Protein AF-A0A3P7MCN0-F1 (afdb_monomer)

Solvent-accessible surface area (backbone atoms only — not comparable to full-atom values): 14106 Å² total; per-residue (Å²): 133,88,48,75,66,59,55,50,51,40,51,50,43,46,54,45,60,77,42,33,95,80,33,48,88,75,43,47,66,56,51,52,52,53,44,54,58,45,43,72,42,76,46,52,70,56,16,52,52,39,50,50,46,53,37,50,44,44,50,72,40,46,90,75,50,49,72,70,52,50,51,53,50,49,52,47,52,46,49,52,51,66,74,34,54,50,63,60,67,72,72,65,72,81,85,71,77,79,79,72,86,69,92,78,90,87,86,84,89,84,89,81,91,74,83,73,89,60,96,64,76,98,64,86,59,72,74,47,79,67,54,57,34,38,54,33,20,52,53,45,49,52,50,50,53,51,35,51,47,23,43,38,61,18,38,91,64,55,54,64,63,59,49,66,68,34,78,73,73,75,79,67,85,88,60,74,69,58,48,46,50,37,32,54,57,22,47,53,90,74,51,58,69,69,54,52,50,54,50,50,51,46,52,49,53,55,52,50,49,31,47,55,48,58,71,34,58,65,50,31,49,53,41,28,77,50,52,44,79,56,103,48,70,65,69,72,82,121

Organism: Cylicostephanus goldi (NCBI:txid71465)

Mean predicted aligned error: 11.4 Å

Radius of gyration: 23.41 Å; Cα contacts (8 Å, |Δi|>4): 217; chains: 1; bounding box: 58×36×78 Å

Sequence (238 aa):
MMTTCNHAMYAIVDVFTQFFPQLSELVLPSIYEQFAVCIQQKNEQLARSTVNCLETLILLNGERFTDDMWEKTVKLFRRLFAATLPKSLLTWEPDRPASGAVNDSNNEELDGKVPSIDGRPNGSIHPDAVFSEQIVFCVVQSELVDAVTSIVLGAKKSTDEIVLSIPAMKSEQPNGSDYNNTVSKGLFSTMDPILLLSLCDALGESQRLAKQFNDNNGQRTLLWKAGLRGSSKPNLIR

pLDDT: mean 77.37, std 19.45, range [32.91, 98.06]

Nearest PDB structures (foldseek):
  4cb9-assembly1_A  TM=1.959E-01  e=1.029E+00  Homo sapiens
  4wyv-assembly1_D  TM=1.981E-01  e=1.848E+00  Homo sapiens

Foldseek 3Di:
DQDPVLVVLLVVLVVCLVCVVPPVVPCLVVNLVVLLVQLLDLDLVSNLSSLLSLLLSCLSCVLVDDQVSLVVNLVSLLVSLVSLQLVCLLVDDQPDPPPPDDDDDDDDDDDDDDDDPDPQDPDQPPQDPSRSSNVSSLSSLVSSVLSVCQQQAAHPDQLCVSCVSHDPVVPDDDDPPVSRCSRHGHNNVSYDVVSVVSNVVSNVVSVVSLVSSQVCPVSQVNVVSNPPPPDDGDHSPD

Structure (mmCIF, N/CA/C/O backbone):
data_AF-A0A3P7MCN0-F1
#
_entry.id   AF-A0A3P7MCN0-F1
#
loop_
_atom_site.group_PDB
_atom_site.id
_atom_site.type_symbol
_atom_site.label_atom_id
_atom_site.label_alt_id
_atom_site.label_comp_id
_atom_site.label_asym_id
_atom_site.label_entity_id
_atom_site.label_seq_id
_atom_site.pdbx_PDB_ins_code
_atom_site.Cartn_x
_atom_site.Cartn_y
_atom_site.Cartn_z
_atom_site.occupancy
_atom_site.B_iso_or_equiv
_atom_site.auth_seq_id
_atom_site.auth_comp_id
_atom_site.auth_asym_id
_atom_site.auth_atom_id
_atom_site.pdbx_PDB_model_num
ATOM 1 N N . MET A 1 1 ? 11.427 20.763 0.379 1.00 36.59 1 MET A N 1
ATOM 2 C CA . MET A 1 1 ? 10.432 21.857 0.424 1.00 36.59 1 MET A CA 1
ATOM 3 C C . MET A 1 1 ? 9.064 21.215 0.595 1.00 36.59 1 MET A C 1
ATOM 5 O O . MET A 1 1 ? 8.730 20.350 -0.205 1.00 36.59 1 MET A O 1
ATOM 9 N N . MET A 1 2 ? 8.328 21.539 1.660 1.00 52.03 2 MET A N 1
ATOM 10 C CA . MET A 1 2 ? 6.963 21.034 1.851 1.00 52.03 2 MET A CA 1
ATOM 11 C C . MET A 1 2 ? 6.036 21.764 0.875 1.00 52.03 2 MET A C 1
ATOM 13 O O . MET A 1 2 ? 6.003 22.992 0.863 1.00 52.03 2 MET A O 1
ATOM 17 N N . THR A 1 3 ? 5.330 21.027 0.023 1.00 69.62 3 THR A N 1
ATOM 18 C CA . THR A 1 3 ? 4.391 21.605 -0.948 1.00 69.62 3 THR A CA 1
ATOM 19 C C . THR A 1 3 ? 3.039 21.876 -0.277 1.00 69.62 3 THR A C 1
ATOM 21 O O . THR A 1 3 ? 2.719 21.288 0.758 1.00 69.62 3 THR A O 1
ATOM 24 N N . THR A 1 4 ? 2.217 22.762 -0.848 1.00 75.75 4 THR A N 1
ATOM 25 C CA . THR A 1 4 ? 0.848 23.034 -0.359 1.00 75.75 4 THR A CA 1
ATOM 26 C C . THR A 1 4 ? 0.006 21.756 -0.280 1.00 75.75 4 THR A C 1
ATOM 28 O O . THR A 1 4 ? -0.766 21.580 0.656 1.00 75.75 4 THR A O 1
ATOM 31 N N . CYS A 1 5 ? 0.211 20.829 -1.223 1.00 76.12 5 CYS A N 1
ATOM 32 C CA . CYS A 1 5 ? -0.452 19.526 -1.239 1.00 76.12 5 CYS A CA 1
ATOM 33 C C . CYS A 1 5 ? -0.068 18.676 -0.019 1.00 76.12 5 CYS A C 1
ATOM 35 O O . CYS A 1 5 ? -0.955 18.168 0.657 1.00 76.12 5 CYS A O 1
ATOM 37 N N . ASN A 1 6 ? 1.222 18.600 0.329 1.00 75.31 6 ASN A N 1
ATOM 38 C CA . ASN A 1 6 ? 1.662 17.836 1.498 1.00 75.31 6 ASN A CA 1
ATOM 39 C C . ASN A 1 6 ? 1.021 18.358 2.793 1.00 75.31 6 ASN A C 1
ATOM 41 O O . ASN A 1 6 ? 0.535 17.561 3.585 1.00 75.31 6 ASN A O 1
ATOM 45 N N . HIS A 1 7 ? 0.957 19.678 2.993 1.00 80.75 7 HIS A N 1
ATOM 46 C CA . HIS A 1 7 ? 0.299 20.253 4.175 1.00 80.75 7 HIS A CA 1
ATOM 47 C C . HIS A 1 7 ? -1.200 19.939 4.227 1.00 80.75 7 HIS A C 1
ATOM 49 O O . HIS A 1 7 ? -1.714 19.601 5.289 1.00 80.75 7 HIS A O 1
ATOM 55 N N . ALA A 1 8 ? -1.893 20.023 3.087 1.00 84.00 8 ALA A N 1
ATOM 56 C CA . ALA A 1 8 ? -3.317 19.709 3.015 1.00 84.00 8 ALA A CA 1
ATOM 57 C C . ALA A 1 8 ? -3.601 18.240 3.371 1.00 84.00 8 ALA A C 1
ATOM 59 O O . ALA A 1 8 ? -4.582 17.961 4.049 1.00 84.00 8 ALA A O 1
ATOM 60 N N . MET A 1 9 ? -2.730 17.313 2.963 1.00 85.38 9 MET A N 1
ATOM 61 C CA . MET A 1 9 ? -2.894 15.882 3.243 1.00 85.38 9 MET A CA 1
ATOM 62 C C . MET A 1 9 ? -2.790 15.578 4.737 1.00 85.38 9 MET A C 1
ATOM 64 O O . MET A 1 9 ? -3.676 14.918 5.271 1.00 85.38 9 MET A O 1
ATOM 68 N N . TYR A 1 10 ? -1.781 16.116 5.430 1.00 85.19 10 TYR A N 1
ATOM 69 C CA . TYR A 1 10 ? -1.690 15.970 6.888 1.00 85.19 10 TYR A CA 1
ATOM 70 C C . TYR A 1 10 ? -2.878 16.630 7.596 1.00 85.19 10 TYR A C 1
ATOM 72 O O . TYR A 1 10 ? -3.483 16.007 8.454 1.00 85.19 10 TYR A O 1
ATOM 80 N N . ALA A 1 11 ? -3.309 17.822 7.169 1.00 87.38 11 ALA A N 1
ATOM 81 C CA . ALA A 1 11 ? -4.495 18.464 7.743 1.00 87.38 11 ALA A CA 1
ATOM 82 C C . ALA A 1 11 ? -5.784 17.633 7.560 1.00 87.38 11 ALA A C 1
ATOM 84 O O . ALA A 1 11 ? -6.643 17.625 8.438 1.00 87.38 11 ALA A O 1
ATOM 85 N N . ILE A 1 12 ? -5.925 16.910 6.442 1.00 89.31 12 ILE A N 1
ATOM 86 C CA . ILE A 1 12 ? -7.037 15.969 6.235 1.00 89.31 12 ILE A CA 1
ATOM 87 C C . ILE A 1 12 ? -6.955 14.808 7.231 1.00 89.31 12 ILE A C 1
ATOM 89 O O . ILE A 1 12 ? -7.980 14.442 7.807 1.00 89.31 12 ILE A O 1
ATOM 93 N N . VAL A 1 13 ? -5.761 14.248 7.460 1.00 90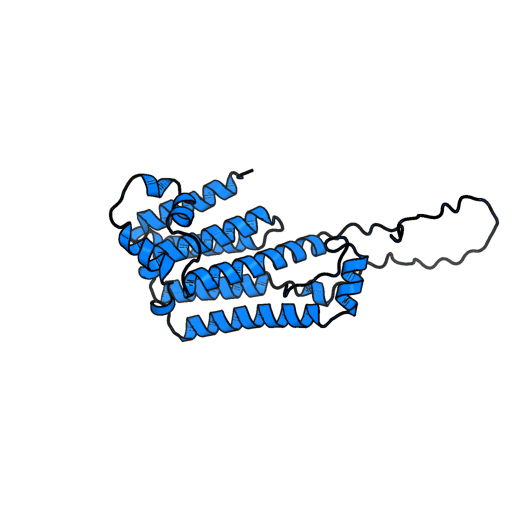.50 13 VAL A N 1
ATOM 94 C CA . VAL A 1 13 ? -5.554 13.199 8.475 1.00 90.50 13 VAL A CA 1
ATOM 95 C C . VAL A 1 13 ? -5.914 13.719 9.869 1.00 90.50 13 VAL A C 1
ATOM 97 O O . VAL A 1 13 ? -6.600 13.014 10.609 1.00 90.50 13 VAL A O 1
ATOM 100 N N . ASP A 1 14 ? -5.536 14.953 10.203 1.00 87.38 14 ASP A N 1
ATOM 101 C CA . ASP A 1 14 ? -5.839 15.593 11.490 1.00 87.38 14 ASP A CA 1
ATOM 102 C C . ASP A 1 14 ? -7.349 15.701 11.717 1.00 87.38 14 ASP A C 1
ATOM 104 O O . ASP A 1 14 ? -7.871 15.204 12.716 1.00 87.38 14 ASP A O 1
ATOM 108 N N . VAL A 1 15 ? -8.067 16.300 10.761 1.00 90.00 15 VAL A N 1
ATOM 109 C CA . VAL A 1 15 ? -9.524 16.487 10.838 1.00 90.00 15 VAL A CA 1
ATOM 110 C C . VAL A 1 15 ? -10.241 15.139 10.894 1.00 90.00 15 VAL A C 1
ATOM 112 O O . VAL A 1 15 ? -11.144 14.955 11.711 1.00 90.00 15 VAL A O 1
ATOM 115 N N . PHE A 1 16 ? -9.822 14.178 10.065 1.00 91.50 16 PHE A N 1
ATOM 116 C CA . PHE A 1 16 ? -10.378 12.826 10.081 1.00 91.50 16 PHE A CA 1
ATOM 117 C C . PHE A 1 16 ? -10.187 12.151 11.442 1.00 91.50 16 PHE A C 1
ATOM 119 O O . PHE A 1 16 ? -11.116 11.531 11.956 1.00 91.50 16 PHE A O 1
ATOM 126 N N . THR A 1 17 ? -9.003 12.298 12.037 1.00 90.19 17 THR A N 1
ATOM 127 C CA . THR A 1 17 ? -8.665 11.672 13.319 1.00 90.19 17 THR A CA 1
ATOM 128 C C . THR A 1 17 ? -9.437 12.303 14.473 1.00 90.19 17 THR A C 1
ATOM 130 O O . THR A 1 17 ? -9.992 11.584 15.304 1.00 90.19 17 THR A O 1
ATOM 133 N N . GLN A 1 18 ? -9.531 13.635 14.508 1.00 88.88 18 GLN A N 1
ATOM 134 C CA . GLN A 1 18 ? -10.227 14.363 15.572 1.00 88.88 18 GLN A CA 1
ATOM 135 C C . GLN A 1 18 ? -11.746 14.133 15.548 1.00 88.88 18 GLN A C 1
ATOM 137 O O . GLN A 1 18 ? -12.361 13.975 16.600 1.00 88.88 18 GLN A O 1
ATOM 142 N N . PHE A 1 19 ? -12.351 14.070 14.359 1.00 89.88 19 PHE A N 1
ATOM 143 C CA . PHE A 1 19 ? -13.799 13.908 14.177 1.00 89.88 19 PHE A CA 1
ATOM 144 C C . PHE A 1 19 ? -14.170 12.525 13.627 1.00 89.88 19 PHE A C 1
ATOM 146 O O . PHE A 1 19 ? -15.137 12.372 12.876 1.00 89.88 19 PHE A O 1
ATOM 153 N N . PHE A 1 20 ? -13.398 11.500 13.996 1.00 91.44 20 PHE A N 1
ATOM 154 C CA . PHE A 1 20 ? -13.566 10.140 13.485 1.00 91.44 20 PHE A CA 1
ATOM 155 C C . PHE A 1 20 ? -15.006 9.599 13.601 1.00 91.44 20 PHE A C 1
ATOM 157 O O . PHE A 1 20 ? -15.514 9.092 12.596 1.00 91.44 20 PHE A O 1
ATOM 164 N N . PRO A 1 21 ? -15.716 9.724 14.746 1.00 89.62 21 PRO A N 1
ATOM 165 C CA . PRO A 1 21 ? -17.083 9.208 14.865 1.00 89.62 21 PRO A CA 1
ATOM 166 C C . PRO A 1 21 ? -18.068 9.819 13.859 1.00 89.62 21 PRO A C 1
ATOM 168 O O . PRO A 1 21 ? -19.032 9.168 13.477 1.00 89.62 21 PRO A O 1
ATOM 171 N N . GLN A 1 22 ? -17.838 11.061 13.430 1.00 90.00 22 GLN A N 1
ATOM 172 C CA . GLN A 1 22 ? -18.714 11.784 12.509 1.00 90.00 22 GLN A CA 1
ATOM 173 C C . GLN A 1 22 ? -18.291 11.632 11.042 1.00 90.00 22 GLN A C 1
ATOM 175 O O . GLN A 1 22 ? -19.135 11.721 10.152 1.00 90.00 22 GLN A O 1
ATOM 180 N N . LEU A 1 23 ? -16.993 11.444 10.775 1.00 90.44 23 LEU A N 1
ATOM 181 C CA . LEU A 1 23 ? -16.433 11.494 9.419 1.00 90.44 23 LEU A CA 1
ATOM 182 C C . LEU A 1 23 ? -16.075 10.127 8.831 1.00 90.44 23 LEU A C 1
ATOM 184 O O . LEU A 1 23 ? -15.963 10.017 7.609 1.00 90.44 23 LEU A O 1
ATOM 188 N N . SER A 1 24 ? -15.879 9.101 9.662 1.00 90.56 24 SER A N 1
ATOM 189 C CA . SER A 1 24 ? -15.297 7.818 9.247 1.00 90.56 24 SER A CA 1
ATOM 190 C C . SER A 1 24 ? -16.040 7.143 8.089 1.00 90.56 24 SER A C 1
ATOM 192 O O . SER A 1 24 ? -15.416 6.815 7.085 1.00 90.56 24 SER A O 1
ATOM 194 N N . GLU A 1 25 ? -17.364 7.007 8.156 1.00 89.88 25 GLU A N 1
ATOM 195 C CA . GLU A 1 25 ? -18.140 6.338 7.098 1.00 89.88 25 GLU A CA 1
ATOM 196 C C . GLU A 1 25 ? -18.258 7.160 5.804 1.00 89.88 25 GLU A C 1
ATOM 198 O O . GLU A 1 25 ? -18.325 6.604 4.708 1.00 89.88 25 GLU A O 1
ATOM 203 N N . LEU A 1 26 ? -18.261 8.490 5.915 1.00 89.62 26 LEU A N 1
ATOM 204 C CA . LEU A 1 26 ? -18.523 9.394 4.790 1.00 89.62 26 LEU A CA 1
ATOM 205 C C . LEU A 1 26 ? -17.250 9.750 4.018 1.00 89.62 26 LEU A C 1
ATOM 207 O O . LEU A 1 26 ? -17.246 9.831 2.789 1.00 89.62 26 LEU A O 1
ATOM 211 N N . VAL A 1 27 ? -16.164 10.004 4.746 1.00 92.94 27 VAL A N 1
ATOM 212 C CA . VAL A 1 27 ? -14.974 10.665 4.202 1.00 92.94 27 VAL A CA 1
ATOM 213 C C . VAL A 1 27 ? -13.848 9.671 3.928 1.00 92.94 27 VAL A C 1
ATOM 215 O O . VAL A 1 27 ? -13.076 9.893 2.995 1.00 92.94 27 VAL A O 1
ATOM 218 N N . LEU A 1 28 ? -13.781 8.545 4.652 1.00 94.38 28 LEU A N 1
ATOM 219 C CA . LEU A 1 28 ? -12.715 7.549 4.478 1.00 94.38 28 LEU A CA 1
ATOM 220 C C . LEU A 1 28 ? -12.577 7.054 3.025 1.00 94.38 28 LEU A C 1
ATOM 222 O O . LEU A 1 28 ? -11.453 7.066 2.518 1.00 94.38 28 LEU A O 1
ATOM 226 N N . PRO A 1 29 ? -13.662 6.705 2.296 1.00 94.62 29 PRO A N 1
ATOM 227 C CA . PRO A 1 29 ? -13.537 6.294 0.896 1.00 94.62 29 PRO A CA 1
ATOM 228 C C . PRO A 1 29 ? -12.964 7.400 -0.001 1.00 94.62 29 PRO A C 1
ATOM 230 O O . PRO A 1 29 ? -12.168 7.122 -0.898 1.00 94.62 29 PRO A O 1
ATOM 233 N N . SER A 1 30 ? -13.330 8.657 0.263 1.00 94.62 30 SER A N 1
ATOM 234 C CA . SER A 1 30 ? -12.856 9.816 -0.502 1.00 94.62 30 SER A CA 1
ATOM 235 C C . SER A 1 30 ? -11.370 10.085 -0.253 1.00 94.62 30 SER A C 1
ATOM 237 O O . SER A 1 30 ? -10.621 10.324 -1.200 1.00 94.62 30 SER A O 1
ATOM 239 N N . ILE A 1 31 ? -10.923 9.969 1.004 1.00 94.94 31 ILE A N 1
ATOM 240 C CA . ILE A 1 31 ? -9.501 10.057 1.372 1.00 94.94 31 ILE A CA 1
ATOM 241 C C . ILE A 1 31 ? -8.709 8.951 0.673 1.00 94.94 31 ILE A C 1
ATOM 243 O O . ILE A 1 31 ? -7.667 9.218 0.079 1.00 94.94 31 ILE A O 1
ATOM 247 N N . TYR A 1 32 ? -9.213 7.716 0.695 1.00 96.88 32 TYR A N 1
ATOM 248 C CA . TYR A 1 32 ? -8.562 6.572 0.055 1.00 96.88 32 TYR A CA 1
ATOM 249 C C . TYR A 1 32 ? -8.410 6.740 -1.454 1.00 96.88 32 TYR A C 1
ATOM 251 O O . TYR A 1 32 ? -7.363 6.389 -2.003 1.00 96.88 32 TYR A O 1
ATOM 259 N N . GLU A 1 33 ? -9.412 7.303 -2.129 1.00 95.31 33 GLU A N 1
ATOM 260 C CA . GLU A 1 33 ? -9.295 7.578 -3.559 1.00 95.31 33 GLU A CA 1
ATOM 261 C C . GLU A 1 33 ? -8.269 8.676 -3.842 1.00 95.31 33 GLU A C 1
ATOM 263 O O . GLU A 1 33 ? -7.396 8.499 -4.694 1.00 95.31 33 GLU A O 1
ATOM 268 N N . GLN A 1 34 ? -8.297 9.768 -3.075 1.00 93.56 34 GLN A N 1
ATOM 269 C CA . GLN A 1 34 ? -7.315 10.842 -3.205 1.00 93.56 34 GLN A CA 1
ATOM 270 C C . GLN A 1 34 ? -5.886 10.334 -2.971 1.00 93.56 34 GLN A C 1
ATOM 272 O O . GLN A 1 34 ? -4.981 10.633 -3.752 1.00 93.56 34 GLN A O 1
ATOM 277 N N . PHE A 1 35 ? -5.681 9.521 -1.933 1.00 94.94 35 PHE A N 1
ATOM 278 C CA . PHE A 1 35 ? -4.374 8.960 -1.607 1.00 94.94 35 PHE A CA 1
ATOM 279 C C . PHE A 1 35 ? -3.889 8.043 -2.729 1.00 94.94 35 PHE A C 1
ATOM 281 O O . PHE A 1 35 ? -2.731 8.130 -3.132 1.00 94.94 35 PHE A O 1
ATOM 288 N N . ALA A 1 36 ? -4.772 7.229 -3.308 1.00 95.69 36 ALA A N 1
ATOM 289 C CA . ALA A 1 36 ? -4.397 6.376 -4.425 1.00 95.69 36 ALA A CA 1
ATOM 290 C C . ALA A 1 36 ? -3.981 7.149 -5.671 1.00 95.69 36 ALA A C 1
ATOM 292 O O . ALA A 1 36 ? -3.008 6.761 -6.320 1.00 95.69 36 ALA A O 1
ATOM 293 N N . VAL A 1 37 ? -4.678 8.239 -5.996 1.00 93.38 37 VAL A N 1
ATOM 294 C CA . VAL A 1 37 ? -4.294 9.110 -7.111 1.00 93.38 37 VAL A CA 1
ATOM 295 C C . VAL A 1 37 ? -2.930 9.746 -6.849 1.00 93.38 37 VAL A C 1
ATOM 297 O O . VAL A 1 37 ? -2.087 9.755 -7.746 1.00 93.38 37 VAL A O 1
ATOM 300 N N . CYS A 1 38 ? -2.685 10.241 -5.633 1.00 92.31 38 CYS A N 1
ATOM 301 C CA . CYS A 1 38 ? -1.430 10.894 -5.252 1.00 92.31 38 CYS A CA 1
ATOM 302 C C . CYS A 1 38 ? -0.228 9.932 -5.212 1.00 92.31 38 CYS A C 1
ATOM 304 O O . CYS A 1 38 ? 0.860 10.307 -5.648 1.00 92.31 38 CYS A O 1
ATOM 306 N N . ILE A 1 39 ? -0.412 8.693 -4.743 1.00 93.25 39 ILE A N 1
ATOM 307 C CA . ILE A 1 39 ? 0.648 7.669 -4.677 1.00 93.25 39 ILE A CA 1
ATOM 308 C C . ILE A 1 39 ? 1.103 7.229 -6.075 1.00 93.25 39 ILE A C 1
ATOM 310 O O . ILE A 1 39 ? 2.275 6.927 -6.277 1.00 93.25 39 ILE A O 1
ATOM 314 N N . GLN A 1 40 ? 0.197 7.224 -7.054 1.00 89.31 40 GLN A N 1
ATOM 315 C CA . GLN A 1 40 ? 0.497 6.825 -8.434 1.00 89.31 40 GLN A CA 1
ATOM 316 C C . GLN A 1 40 ? 1.149 7.939 -9.273 1.00 89.31 40 GLN A C 1
ATOM 318 O O . GLN A 1 40 ? 1.432 7.736 -10.451 1.00 89.31 40 GLN A O 1
ATOM 323 N N . GLN A 1 41 ? 1.389 9.127 -8.709 1.00 85.81 41 GLN A N 1
ATOM 324 C CA . GLN A 1 41 ? 2.010 10.229 -9.444 1.00 85.81 41 GLN A CA 1
ATOM 325 C C . GLN A 1 41 ? 3.507 9.990 -9.690 1.00 85.81 41 GLN A C 1
ATOM 327 O O . GLN A 1 41 ? 4.207 9.382 -8.885 1.00 85.81 41 GLN A O 1
ATOM 332 N N . LYS A 1 42 ? 4.045 10.610 -10.747 1.00 81.12 42 LYS A N 1
ATOM 333 C CA . LYS A 1 42 ? 5.486 10.583 -11.081 1.00 81.12 42 LYS A CA 1
ATOM 334 C C . LYS A 1 42 ? 6.373 11.382 -10.115 1.00 81.12 42 LYS A C 1
ATOM 336 O O . LYS A 1 42 ? 7.583 11.456 -10.304 1.00 81.12 42 LYS A O 1
ATOM 341 N N . ASN A 1 43 ? 5.788 12.038 -9.116 1.00 86.94 43 ASN A N 1
ATOM 342 C CA . ASN A 1 43 ? 6.524 12.824 -8.136 1.00 86.94 43 ASN A CA 1
ATOM 343 C C . ASN A 1 43 ? 6.850 11.953 -6.918 1.00 86.94 43 ASN A C 1
ATOM 345 O O . ASN A 1 43 ? 5.991 11.735 -6.066 1.00 86.94 43 ASN A O 1
ATOM 349 N N . GLU A 1 44 ? 8.106 11.504 -6.831 1.00 89.12 44 GLU A N 1
ATOM 350 C CA . GLU A 1 44 ? 8.598 10.649 -5.743 1.00 89.12 44 GLU A CA 1
ATOM 351 C C . GLU A 1 44 ? 8.268 11.219 -4.358 1.00 89.12 44 GLU A C 1
ATOM 353 O O . GLU A 1 44 ? 7.710 10.522 -3.515 1.00 89.12 44 GLU A O 1
ATOM 358 N N . GLN A 1 45 ? 8.548 12.504 -4.125 1.00 88.56 45 GLN A N 1
ATOM 359 C CA . GLN A 1 45 ? 8.340 13.116 -2.815 1.00 88.56 45 GLN A CA 1
ATOM 360 C C . GLN A 1 45 ? 6.859 13.143 -2.424 1.00 88.56 45 GLN A C 1
ATOM 362 O O . GLN A 1 45 ? 6.532 12.910 -1.259 1.00 88.56 45 GLN A O 1
ATOM 367 N N . LEU A 1 46 ? 5.970 13.433 -3.378 1.00 90.31 46 LEU A N 1
ATOM 368 C CA . LEU A 1 46 ? 4.525 13.420 -3.147 1.00 90.31 46 LEU A CA 1
ATOM 369 C C . LEU A 1 46 ? 4.039 12.005 -2.821 1.00 90.31 46 LEU A C 1
ATOM 371 O O . LEU A 1 46 ? 3.312 11.825 -1.844 1.00 90.31 46 LEU A O 1
ATOM 375 N N . ALA A 1 47 ? 4.465 11.012 -3.602 1.00 91.75 47 ALA A N 1
ATOM 376 C CA . ALA A 1 47 ? 4.052 9.630 -3.410 1.00 91.75 47 ALA A CA 1
ATOM 377 C C . ALA A 1 47 ? 4.498 9.100 -2.038 1.00 91.75 47 ALA A C 1
ATOM 379 O O . ALA A 1 47 ? 3.665 8.622 -1.271 1.00 91.75 47 ALA A O 1
ATOM 380 N N . ARG A 1 48 ? 5.771 9.306 -1.667 1.00 91.44 48 ARG A N 1
ATOM 381 C CA . ARG A 1 48 ? 6.313 8.945 -0.342 1.00 91.44 48 ARG A CA 1
ATOM 382 C C . ARG A 1 48 ? 5.569 9.637 0.798 1.00 91.44 48 ARG A C 1
ATOM 384 O O . ARG A 1 48 ? 5.151 8.992 1.753 1.00 91.44 48 ARG A O 1
ATOM 391 N N . SER A 1 49 ? 5.352 10.950 0.675 1.00 91.31 49 SER A N 1
ATOM 392 C CA . SER A 1 49 ? 4.631 11.719 1.701 1.00 91.31 49 SER A CA 1
ATOM 393 C C . SER A 1 49 ? 3.192 11.223 1.862 1.00 91.31 49 SER A C 1
ATOM 395 O O . SER A 1 49 ? 2.685 11.181 2.978 1.00 91.31 49 SER A O 1
ATOM 397 N N . THR A 1 50 ? 2.547 10.813 0.766 1.00 93.62 50 THR A N 1
ATOM 398 C CA . THR A 1 50 ? 1.179 10.283 0.790 1.00 93.62 50 THR A CA 1
ATOM 399 C C . THR A 1 50 ? 1.111 8.894 1.418 1.00 93.62 50 THR A C 1
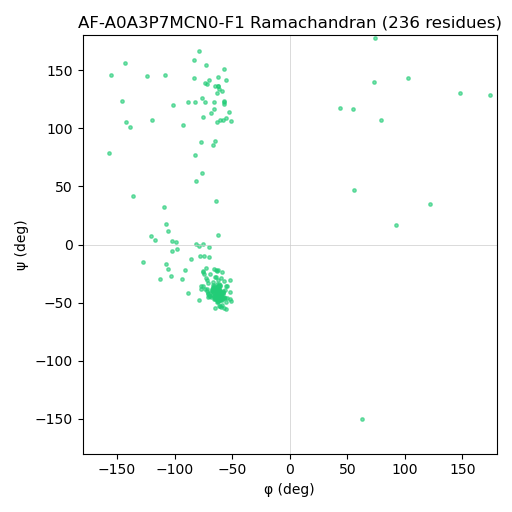ATOM 401 O O . THR A 1 50 ? 0.199 8.642 2.200 1.00 93.62 50 THR A O 1
ATOM 404 N N . VAL A 1 51 ? 2.078 8.009 1.138 1.00 94.75 51 VAL A N 1
ATOM 405 C CA . VAL A 1 51 ? 2.173 6.708 1.826 1.00 94.75 51 VAL A CA 1
ATOM 406 C C . VAL A 1 51 ? 2.345 6.914 3.333 1.00 94.75 51 VAL A C 1
ATOM 408 O O . VAL A 1 51 ? 1.624 6.291 4.104 1.00 94.75 51 VAL A O 1
ATOM 411 N N . ASN A 1 52 ? 3.200 7.852 3.759 1.00 92.38 52 ASN A N 1
ATOM 412 C CA . ASN A 1 52 ? 3.351 8.179 5.181 1.00 92.38 52 ASN A CA 1
ATOM 413 C C . ASN A 1 52 ? 2.052 8.751 5.787 1.00 92.38 52 ASN A C 1
ATOM 415 O O . ASN A 1 52 ? 1.688 8.391 6.898 1.00 92.38 52 ASN A O 1
ATOM 419 N N . CYS A 1 53 ? 1.301 9.587 5.058 1.00 93.00 53 CYS A N 1
ATOM 420 C CA . CYS A 1 53 ? -0.016 10.053 5.521 1.00 93.00 53 CYS A CA 1
ATOM 421 C C . CYS A 1 53 ? -1.018 8.897 5.675 1.00 93.00 53 CYS A C 1
ATOM 423 O O . CYS A 1 53 ? -1.789 8.882 6.632 1.00 93.00 53 CYS A O 1
ATOM 425 N N . LEU A 1 54 ? -1.016 7.935 4.743 1.00 95.94 54 LEU A N 1
ATOM 426 C CA . LEU A 1 54 ? -1.853 6.734 4.817 1.00 95.94 54 LEU A CA 1
ATOM 427 C C . LEU A 1 54 ? -1.492 5.880 6.033 1.00 95.94 54 LEU A C 1
ATOM 429 O O . LEU A 1 54 ? -2.386 5.471 6.770 1.00 95.94 54 LEU A O 1
ATOM 433 N N . GLU A 1 55 ? -0.195 5.651 6.248 1.00 94.69 55 GLU A N 1
ATOM 434 C CA . GLU A 1 55 ? 0.344 4.947 7.412 1.00 94.69 55 GLU A CA 1
ATOM 435 C C . GLU A 1 55 ? -0.128 5.606 8.711 1.00 94.69 55 GLU A C 1
ATOM 437 O O . GLU A 1 55 ? -0.781 4.958 9.529 1.00 94.69 55 GLU A O 1
ATOM 442 N N . THR A 1 56 ? 0.118 6.910 8.864 1.00 91.94 56 THR A N 1
ATOM 443 C CA . THR A 1 56 ? -0.266 7.670 10.057 1.00 91.94 56 THR A CA 1
ATOM 444 C C . THR A 1 56 ? -1.777 7.651 10.289 1.00 91.94 56 THR A C 1
ATOM 446 O O . THR A 1 56 ? -2.216 7.413 11.413 1.00 91.94 56 THR A O 1
ATOM 449 N N . LEU A 1 57 ? -2.591 7.852 9.245 1.00 93.88 57 LEU A N 1
ATOM 450 C CA . LEU A 1 57 ? -4.049 7.804 9.368 1.00 93.88 57 LEU A CA 1
ATOM 451 C C . LEU A 1 57 ? -4.508 6.458 9.924 1.00 93.88 57 LEU A C 1
ATOM 453 O O . LEU A 1 57 ? -5.340 6.421 10.825 1.00 93.88 57 LEU A O 1
ATOM 457 N N . ILE A 1 58 ? -3.975 5.352 9.409 1.00 94.75 58 ILE A N 1
ATOM 458 C CA . ILE A 1 58 ? -4.393 4.020 9.850 1.00 94.75 58 ILE A CA 1
ATOM 459 C C . ILE A 1 58 ? -3.882 3.739 11.265 1.00 94.75 58 ILE A C 1
ATOM 461 O O . ILE A 1 58 ? -4.657 3.273 12.093 1.00 94.75 58 ILE A O 1
ATOM 465 N N . LEU A 1 59 ? -2.634 4.083 11.588 1.00 91.44 59 LEU A N 1
ATOM 466 C CA . LEU A 1 59 ? -2.080 3.884 12.931 1.00 91.44 59 LEU A CA 1
ATOM 467 C C . LEU A 1 59 ? -2.851 4.646 14.021 1.00 91.44 59 LEU A C 1
ATOM 469 O O . LEU A 1 59 ? -3.024 4.128 15.120 1.00 91.44 59 LEU A O 1
ATOM 473 N N . LEU A 1 60 ? -3.349 5.849 13.723 1.00 90.06 60 LEU A N 1
ATOM 474 C CA . LEU A 1 60 ? -4.093 6.672 14.687 1.00 90.06 60 LEU A CA 1
ATOM 475 C C . LEU A 1 60 ? -5.592 6.352 14.769 1.00 90.06 60 LEU A C 1
ATOM 477 O O . LEU A 1 60 ? -6.285 6.837 15.662 1.00 90.06 60 LEU A O 1
ATOM 481 N N . ASN A 1 61 ? -6.141 5.581 13.834 1.00 91.75 61 ASN A N 1
ATOM 482 C CA . ASN A 1 61 ? -7.589 5.361 13.766 1.00 91.75 61 ASN A CA 1
ATOM 483 C C . ASN A 1 61 ? -7.985 3.881 13.721 1.00 91.75 61 ASN A C 1
ATOM 485 O O . ASN A 1 61 ? -9.144 3.566 13.977 1.00 91.75 61 ASN A O 1
ATOM 489 N N . GLY A 1 62 ? -7.045 2.980 13.438 1.00 92.44 62 GLY A N 1
ATOM 490 C CA . GLY A 1 62 ? -7.313 1.580 13.122 1.00 92.44 62 GLY A CA 1
ATOM 491 C C . GLY A 1 62 ? -7.924 0.767 14.259 1.00 92.44 62 GLY A C 1
ATOM 492 O O . GLY A 1 62 ? -8.711 -0.133 13.986 1.00 92.44 62 GLY A O 1
ATOM 493 N N . GLU A 1 63 ? -7.671 1.111 15.527 1.00 91.69 63 GLU A N 1
ATOM 494 C CA . GLU A 1 63 ? -8.365 0.459 16.655 1.00 91.69 63 GLU A CA 1
ATOM 495 C C . GLU A 1 63 ? -9.880 0.702 16.640 1.00 91.69 63 GLU A C 1
ATOM 497 O O . GLU A 1 63 ? -10.641 -0.069 17.217 1.00 91.69 63 GLU A O 1
ATOM 502 N N . ARG A 1 64 ? -10.325 1.774 15.974 1.00 92.88 64 ARG A N 1
ATOM 503 C CA . ARG A 1 64 ? -11.736 2.157 15.857 1.00 92.88 64 ARG A CA 1
ATOM 504 C C . ARG A 1 64 ? -12.342 1.788 14.503 1.00 92.88 64 ARG A C 1
ATOM 506 O O . ARG A 1 64 ? -13.488 2.147 14.244 1.00 92.88 64 ARG A O 1
ATOM 513 N N . PHE A 1 65 ? -11.586 1.132 13.623 1.00 95.25 65 PHE A N 1
ATOM 514 C CA . PHE A 1 65 ? -12.100 0.691 12.331 1.00 95.25 65 PHE A CA 1
ATOM 515 C C . PHE A 1 65 ? -13.067 -0.476 12.517 1.00 95.25 65 PHE A C 1
ATOM 517 O O . PHE A 1 65 ? -12.817 -1.396 13.293 1.00 95.25 65 PHE A O 1
ATOM 524 N N . THR A 1 66 ? -14.164 -0.441 11.767 1.00 95.44 66 THR A N 1
ATOM 525 C CA . THR A 1 66 ? -15.057 -1.590 11.612 1.00 95.44 66 THR A CA 1
ATOM 526 C C . THR A 1 66 ? -14.465 -2.592 10.618 1.00 95.44 66 THR A C 1
ATOM 528 O O . THR A 1 66 ? -13.564 -2.253 9.845 1.00 95.44 66 THR A O 1
ATOM 531 N N . ASP A 1 67 ? -15.009 -3.809 10.575 1.00 95.12 67 ASP A N 1
ATOM 532 C CA . ASP A 1 67 ? -14.587 -4.834 9.608 1.00 95.12 67 ASP A CA 1
ATOM 533 C C . ASP A 1 67 ? -14.699 -4.342 8.153 1.00 95.12 67 ASP A C 1
ATOM 535 O O . ASP A 1 67 ? -13.804 -4.569 7.342 1.00 95.12 67 ASP A O 1
ATOM 539 N N . ASP A 1 68 ? -15.755 -3.586 7.836 1.00 95.88 68 ASP A N 1
ATOM 540 C CA . ASP A 1 68 ? -15.965 -2.978 6.517 1.00 95.88 68 ASP A CA 1
ATOM 541 C C . ASP A 1 68 ? -14.912 -1.898 6.188 1.00 95.88 68 ASP A C 1
ATOM 543 O O . ASP A 1 68 ? -14.445 -1.795 5.048 1.00 95.88 68 ASP A O 1
ATOM 547 N N . MET A 1 69 ? -14.485 -1.109 7.181 1.00 96.69 69 MET A N 1
ATOM 548 C CA . MET A 1 69 ? -13.382 -0.161 7.000 1.00 96.69 69 MET A CA 1
ATOM 549 C C . MET A 1 69 ? -12.074 -0.906 6.736 1.00 96.69 69 MET A C 1
ATOM 551 O O . MET A 1 69 ? -11.373 -0.556 5.787 1.00 96.69 69 MET A O 1
ATOM 555 N N . TRP A 1 70 ? -11.786 -1.968 7.495 1.00 97.44 70 TRP A N 1
ATOM 556 C CA . TRP A 1 70 ? -10.607 -2.806 7.277 1.00 97.44 70 TRP A CA 1
ATOM 557 C C . TRP A 1 70 ? -10.606 -3.490 5.910 1.00 97.44 70 TRP A C 1
ATOM 559 O O . TRP A 1 70 ? -9.571 -3.509 5.236 1.00 97.44 70 TRP A O 1
ATOM 569 N N . GLU A 1 71 ? -11.754 -3.984 5.445 1.00 97.38 71 GLU A N 1
ATOM 570 C CA . GLU A 1 71 ? -11.890 -4.545 4.101 1.00 97.38 71 GLU A CA 1
ATOM 571 C C . GLU A 1 71 ? -11.540 -3.496 3.033 1.00 97.38 71 GLU A C 1
ATOM 573 O O . GLU A 1 71 ? -10.740 -3.761 2.127 1.00 97.38 71 GLU A O 1
ATOM 578 N N . LYS A 1 72 ? -12.058 -2.266 3.168 1.00 97.38 72 LYS A N 1
ATOM 579 C CA . LYS A 1 72 ? -11.709 -1.144 2.282 1.00 97.38 72 LYS A CA 1
ATOM 580 C C . LYS A 1 72 ? -10.220 -0.799 2.348 1.00 97.38 72 LYS A C 1
ATOM 582 O O . LYS A 1 72 ? -9.617 -0.559 1.299 1.00 97.38 72 LYS A O 1
ATOM 587 N N . THR A 1 73 ? -9.614 -0.802 3.535 1.00 97.88 73 THR A N 1
ATOM 588 C CA . THR A 1 73 ? -8.180 -0.535 3.731 1.00 97.88 73 THR A CA 1
ATOM 589 C C . THR A 1 73 ? -7.316 -1.574 3.022 1.00 97.88 73 THR A C 1
ATOM 591 O O . THR A 1 73 ? -6.419 -1.222 2.254 1.00 97.88 73 THR A O 1
ATOM 594 N N . VAL A 1 74 ? -7.598 -2.864 3.214 1.00 97.69 74 VAL A N 1
ATOM 595 C CA . VAL A 1 74 ? -6.833 -3.939 2.566 1.00 97.69 74 VAL A CA 1
ATOM 596 C C . VAL A 1 74 ? -7.050 -3.935 1.057 1.00 97.69 74 VAL A C 1
ATOM 598 O O . VAL A 1 74 ? -6.089 -4.081 0.296 1.00 97.69 74 VAL A O 1
ATOM 601 N N . LYS A 1 75 ? -8.277 -3.678 0.591 1.00 97.56 75 LYS A N 1
ATOM 602 C CA . LYS A 1 75 ? -8.569 -3.505 -0.838 1.00 97.56 75 LYS A CA 1
ATOM 603 C C . LYS A 1 75 ? -7.791 -2.335 -1.444 1.00 97.56 75 LYS A C 1
ATOM 605 O O . LYS A 1 75 ? -7.280 -2.464 -2.560 1.00 97.56 75 LYS A O 1
ATOM 610 N N . LEU A 1 76 ? -7.659 -1.221 -0.718 1.00 98.06 76 LEU A N 1
ATOM 611 C CA . LEU A 1 76 ? -6.814 -0.101 -1.126 1.00 98.06 76 LEU A CA 1
ATOM 612 C C . LEU A 1 76 ? -5.354 -0.543 -1.253 1.00 98.06 76 LEU A C 1
ATOM 614 O O . LEU A 1 76 ? -4.782 -0.354 -2.323 1.00 98.06 76 LEU A O 1
ATOM 618 N N . PHE A 1 77 ? -4.761 -1.166 -0.229 1.00 97.94 77 PHE A N 1
ATOM 619 C CA . PHE A 1 77 ? -3.366 -1.621 -0.295 1.00 97.94 77 PHE A CA 1
ATOM 620 C C . PHE A 1 77 ? -3.123 -2.576 -1.460 1.00 97.94 77 PHE A C 1
ATOM 622 O O . PHE A 1 77 ? -2.173 -2.374 -2.214 1.00 97.94 77 PHE A O 1
ATOM 629 N N . ARG A 1 78 ? -4.008 -3.556 -1.686 1.00 97.50 78 ARG A N 1
ATOM 630 C CA . ARG A 1 78 ? -3.918 -4.434 -2.863 1.00 97.50 78 ARG A CA 1
ATOM 631 C C . ARG A 1 78 ? -3.906 -3.644 -4.167 1.00 97.50 78 ARG A C 1
ATOM 633 O O . ARG A 1 78 ? -3.090 -3.927 -5.041 1.00 97.50 78 ARG A O 1
ATOM 640 N N . ARG A 1 79 ? -4.801 -2.658 -4.304 1.00 96.81 79 ARG A N 1
ATOM 641 C CA . ARG A 1 79 ? -4.847 -1.788 -5.487 1.00 96.81 79 ARG A CA 1
ATOM 642 C C . ARG A 1 79 ? -3.541 -1.012 -5.647 1.00 96.81 79 ARG A C 1
ATOM 644 O O . ARG A 1 79 ? -3.013 -0.973 -6.753 1.00 96.81 79 ARG A O 1
ATOM 651 N N . LEU A 1 80 ? -3.019 -0.427 -4.570 1.00 97.06 80 LEU A N 1
ATOM 652 C CA . LEU A 1 80 ? -1.778 0.350 -4.585 1.00 97.06 80 LEU A CA 1
ATOM 653 C C . LEU A 1 80 ? -0.580 -0.512 -4.977 1.00 97.06 80 LEU A C 1
ATOM 655 O O . LEU A 1 80 ? 0.166 -0.123 -5.875 1.00 97.06 80 LEU A O 1
ATOM 659 N N . PHE A 1 81 ? -0.435 -1.696 -4.374 1.00 95.81 81 PHE A N 1
ATOM 660 C CA . PHE A 1 81 ? 0.598 -2.650 -4.763 1.00 95.81 81 PHE A CA 1
ATOM 661 C C . PHE A 1 81 ? 0.464 -2.995 -6.242 1.00 95.81 81 PHE A C 1
ATOM 663 O O . PHE A 1 81 ? 1.407 -2.774 -6.990 1.00 95.81 81 PHE A O 1
ATOM 670 N N . ALA A 1 82 ? -0.710 -3.440 -6.695 1.00 94.06 82 ALA A N 1
ATOM 671 C CA . ALA A 1 82 ? -0.915 -3.849 -8.081 1.00 94.06 82 ALA A CA 1
ATOM 672 C C . ALA A 1 82 ? -0.637 -2.725 -9.098 1.00 94.06 82 ALA A C 1
ATOM 674 O O . ALA A 1 82 ? -0.022 -2.987 -10.134 1.00 94.06 82 ALA A O 1
ATOM 675 N N . ALA A 1 83 ? -1.069 -1.494 -8.803 1.00 92.88 83 ALA A N 1
ATOM 676 C CA . ALA A 1 83 ? -0.914 -0.333 -9.680 1.00 92.88 83 ALA A CA 1
ATOM 677 C C . ALA A 1 83 ? 0.529 0.188 -9.749 1.00 92.88 83 ALA A C 1
ATOM 679 O O . ALA A 1 83 ? 0.933 0.738 -10.768 1.00 92.88 83 ALA A O 1
ATOM 680 N N . THR A 1 84 ? 1.311 -0.005 -8.685 1.00 92.12 84 THR A N 1
ATOM 681 C CA . THR A 1 84 ? 2.697 0.483 -8.593 1.00 92.12 84 THR A CA 1
ATOM 682 C C . THR A 1 84 ? 3.725 -0.638 -8.748 1.00 92.12 84 THR A C 1
ATOM 684 O O . THR A 1 84 ? 4.906 -0.434 -8.490 1.00 92.12 84 THR A O 1
ATOM 687 N N . LEU A 1 85 ? 3.318 -1.841 -9.172 1.00 89.69 85 LEU A N 1
ATOM 688 C CA . LEU A 1 85 ? 4.268 -2.899 -9.519 1.00 89.69 85 LEU A CA 1
ATOM 689 C C . LEU A 1 85 ? 5.061 -2.464 -10.763 1.00 89.69 85 LEU A C 1
ATOM 691 O O . LEU A 1 85 ? 4.450 -2.247 -11.815 1.00 89.69 85 LEU A O 1
ATOM 695 N N . PRO A 1 86 ? 6.404 -2.403 -10.708 1.00 85.06 86 PRO A N 1
ATOM 696 C CA . PRO A 1 86 ? 7.213 -1.880 -11.801 1.00 85.06 86 PRO A CA 1
ATOM 697 C C . PRO A 1 86 ? 7.433 -2.936 -12.903 1.00 85.06 86 PRO A C 1
ATOM 699 O O . PRO A 1 86 ? 8.559 -3.293 -13.254 1.00 85.06 86 PRO A O 1
ATOM 702 N N . LYS A 1 87 ? 6.338 -3.497 -13.434 1.00 84.75 87 LYS A N 1
ATOM 703 C CA . LYS A 1 87 ? 6.339 -4.601 -14.412 1.00 84.75 87 LYS A CA 1
ATOM 704 C C . LYS A 1 87 ? 7.050 -4.219 -15.703 1.00 84.75 87 LYS A C 1
ATOM 706 O O . LYS A 1 87 ? 7.726 -5.061 -16.288 1.00 84.75 87 LYS A O 1
ATOM 711 N N . SER A 1 88 ? 6.960 -2.953 -16.108 1.00 83.12 88 SER A N 1
ATOM 712 C CA . SER A 1 88 ? 7.605 -2.460 -17.325 1.00 83.12 88 SER A CA 1
ATOM 713 C C . SER A 1 88 ? 9.128 -2.551 -17.249 1.00 83.12 88 SER A C 1
ATOM 715 O O . SER A 1 88 ? 9.770 -2.639 -18.288 1.00 83.12 88 SER A O 1
ATOM 717 N N . LEU A 1 89 ? 9.732 -2.610 -16.052 1.00 80.75 89 LEU A N 1
ATOM 718 C CA . LEU A 1 89 ? 11.173 -2.845 -15.921 1.00 80.75 89 LEU A CA 1
ATOM 719 C C . LEU A 1 89 ? 11.602 -4.218 -16.442 1.00 80.75 89 LEU A C 1
ATOM 721 O O . LEU A 1 89 ? 12.743 -4.354 -16.878 1.00 80.75 89 LEU A O 1
ATOM 725 N N . LEU A 1 90 ? 10.719 -5.221 -16.409 1.00 81.25 90 LEU A N 1
ATOM 726 C CA . LEU A 1 90 ? 11.016 -6.576 -16.885 1.00 81.25 90 LEU A CA 1
ATOM 727 C C . LEU A 1 90 ? 11.046 -6.672 -18.412 1.00 81.25 90 LEU A C 1
ATOM 729 O O . LEU A 1 90 ? 11.708 -7.560 -18.942 1.00 81.25 90 LEU A O 1
ATOM 733 N N . THR A 1 91 ? 10.330 -5.780 -19.095 1.00 82.56 91 THR A N 1
ATOM 734 C CA . THR A 1 91 ? 10.126 -5.803 -20.551 1.00 82.56 91 THR A CA 1
ATOM 735 C C . THR A 1 91 ? 10.641 -4.543 -21.242 1.00 82.56 91 THR A C 1
ATOM 737 O O . THR A 1 91 ? 10.358 -4.344 -22.417 1.00 82.56 91 THR A O 1
ATOM 740 N N . TRP A 1 92 ? 11.324 -3.652 -20.519 1.00 81.31 92 TRP A N 1
ATOM 741 C CA . TRP A 1 92 ? 11.821 -2.399 -21.081 1.00 81.31 92 TRP A CA 1
ATOM 742 C C . TRP A 1 92 ? 12.842 -2.687 -22.183 1.00 81.31 92 TRP A C 1
ATOM 744 O O . TRP A 1 92 ? 13.794 -3.434 -21.962 1.00 81.31 92 TRP A O 1
ATOM 754 N N . GLU A 1 93 ? 12.671 -2.051 -23.334 1.00 73.62 93 GLU A N 1
ATOM 755 C CA . GLU A 1 93 ? 13.642 -2.032 -24.422 1.00 73.62 93 GLU A CA 1
ATOM 756 C C . GLU A 1 93 ? 13.973 -0.572 -24.757 1.00 73.62 93 GLU A C 1
ATOM 758 O O . GLU A 1 93 ? 13.086 0.277 -24.656 1.00 73.62 93 GLU A O 1
ATOM 763 N N . PRO A 1 94 ? 15.222 -0.247 -25.141 1.00 68.50 94 PRO A N 1
ATOM 764 C CA . PRO A 1 94 ? 15.535 1.079 -25.652 1.00 68.50 94 PRO A CA 1
ATOM 765 C C . PRO A 1 94 ? 14.744 1.323 -26.935 1.00 68.50 94 PRO A C 1
ATOM 767 O O . PRO A 1 94 ? 14.717 0.451 -27.811 1.00 68.50 94 PRO A O 1
ATOM 770 N N . ASP A 1 95 ? 14.167 2.518 -27.072 1.00 65.12 95 ASP A N 1
ATOM 771 C CA . ASP A 1 95 ? 13.592 2.957 -28.338 1.00 65.12 95 ASP A CA 1
ATOM 772 C C . ASP A 1 95 ? 14.674 2.855 -29.415 1.00 65.12 95 ASP A C 1
ATOM 774 O O . ASP A 1 95 ? 15.668 3.588 -29.424 1.00 65.12 95 ASP A O 1
ATOM 778 N N . ARG A 1 96 ? 14.518 1.875 -30.312 1.00 56.81 96 ARG A N 1
ATOM 779 C CA . ARG A 1 96 ? 15.370 1.765 -31.492 1.00 56.81 96 ARG A CA 1
ATOM 780 C C . ARG A 1 96 ? 15.061 2.996 -32.337 1.00 56.81 96 ARG A C 1
ATOM 782 O O . ARG A 1 96 ? 13.930 3.088 -32.818 1.00 56.81 96 ARG A O 1
ATOM 789 N N . PRO A 1 97 ? 16.017 3.916 -32.582 1.00 48.69 97 PRO A N 1
ATOM 790 C CA . PRO A 1 97 ? 15.813 4.878 -33.646 1.00 48.69 97 PRO A CA 1
ATOM 791 C C . PRO A 1 97 ? 15.573 4.048 -34.902 1.00 48.69 97 PRO A C 1
ATOM 793 O O . PRO A 1 97 ? 16.366 3.154 -35.215 1.00 48.69 97 PRO A O 1
ATOM 796 N N . ALA A 1 98 ? 14.435 4.272 -35.556 1.00 42.69 98 ALA A N 1
ATOM 797 C CA . ALA A 1 98 ? 14.130 3.636 -36.820 1.00 42.69 98 ALA A CA 1
ATOM 798 C C . ALA A 1 98 ? 15.334 3.871 -37.740 1.00 42.69 98 ALA A C 1
ATOM 800 O O . ALA A 1 98 ? 15.567 4.991 -38.190 1.00 42.69 98 ALA A O 1
ATOM 801 N N . SER A 1 99 ? 16.138 2.831 -37.975 1.00 43.31 99 SER A N 1
ATOM 802 C CA . SER A 1 99 ? 17.062 2.820 -39.099 1.00 43.31 99 SER A CA 1
ATOM 803 C C . SER A 1 99 ? 16.183 2.830 -40.336 1.00 43.31 99 SER A C 1
ATOM 805 O O . SER A 1 9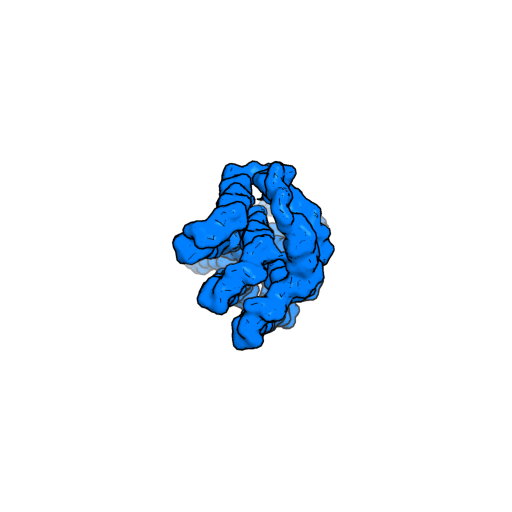9 ? 15.758 1.787 -40.827 1.00 43.31 99 SER A O 1
ATOM 807 N N . GLY A 1 100 ? 15.848 4.040 -40.779 1.00 37.25 100 GLY A N 1
ATOM 808 C CA . GLY A 1 100 ? 15.411 4.289 -42.132 1.00 37.25 100 GLY A CA 1
ATOM 809 C C . GLY A 1 100 ? 16.527 3.803 -43.036 1.00 37.25 100 GLY A C 1
ATOM 810 O O . GLY A 1 100 ? 17.607 4.386 -43.085 1.00 37.25 100 GLY A O 1
ATOM 811 N N . ALA A 1 101 ? 16.269 2.680 -43.691 1.00 46.50 101 ALA A N 1
ATOM 812 C CA . ALA A 1 101 ? 17.041 2.213 -44.813 1.00 46.50 101 ALA A CA 1
ATOM 813 C C . ALA A 1 101 ? 17.128 3.332 -45.856 1.00 46.50 101 ALA A C 1
ATOM 815 O O . ALA A 1 101 ? 16.117 3.674 -46.461 1.00 46.50 101 ALA A O 1
ATOM 816 N N . VAL A 1 102 ? 18.326 3.862 -46.093 1.00 38.41 102 VAL A N 1
ATOM 817 C CA . VAL A 1 102 ? 18.694 4.383 -47.408 1.00 38.41 102 VAL A CA 1
ATOM 818 C C . VAL A 1 102 ? 20.157 4.018 -47.639 1.00 38.41 102 VAL A C 1
ATOM 820 O O . VAL A 1 102 ? 21.063 4.580 -47.029 1.00 38.41 102 VAL A O 1
ATOM 823 N N . ASN A 1 103 ? 20.367 3.018 -48.493 1.00 41.16 103 ASN A N 1
ATOM 824 C CA . ASN A 1 103 ? 21.602 2.905 -49.251 1.00 41.16 103 ASN A CA 1
ATOM 825 C C . ASN A 1 103 ? 21.755 4.205 -50.044 1.00 41.16 103 ASN A C 1
ATOM 827 O O . ASN A 1 103 ? 20.904 4.462 -50.890 1.00 41.16 103 ASN A O 1
ATOM 831 N N . ASP A 1 104 ? 22.830 4.963 -49.850 1.00 34.75 104 ASP A N 1
ATOM 832 C CA . ASP A 1 104 ? 23.557 5.422 -51.027 1.00 34.75 104 ASP A CA 1
ATOM 833 C C . ASP A 1 104 ? 25.024 5.732 -50.736 1.00 34.75 104 ASP A C 1
ATOM 835 O O . ASP A 1 104 ? 25.415 6.130 -49.640 1.00 34.75 104 ASP A O 1
ATOM 839 N N . SER A 1 105 ? 25.828 5.460 -51.750 1.00 42.34 105 SER A N 1
ATOM 840 C CA . SER A 1 105 ? 27.285 5.479 -51.740 1.00 42.34 105 SER A CA 1
ATOM 841 C C . SER A 1 105 ? 27.804 6.908 -51.952 1.00 42.34 105 SER A C 1
ATOM 843 O O . SER A 1 105 ? 27.221 7.630 -52.756 1.00 42.34 105 SER A O 1
ATOM 845 N N . ASN A 1 106 ? 28.910 7.289 -51.289 1.00 35.09 106 ASN A N 1
ATOM 846 C CA . ASN A 1 106 ? 30.089 7.997 -51.849 1.00 35.09 106 ASN A CA 1
ATOM 847 C C . ASN A 1 106 ? 30.804 8.960 -50.864 1.00 35.09 106 ASN A C 1
ATOM 849 O O . ASN A 1 106 ? 30.201 9.869 -50.307 1.00 35.09 106 ASN A O 1
ATOM 853 N N . ASN A 1 107 ? 32.133 8.781 -50.821 1.00 34.09 107 ASN A N 1
ATOM 854 C CA . ASN A 1 107 ? 33.244 9.723 -50.581 1.00 34.09 107 ASN A CA 1
ATOM 855 C C . ASN A 1 107 ? 33.663 10.214 -49.170 1.00 34.09 107 ASN A C 1
ATOM 857 O O . ASN A 1 107 ? 33.045 11.081 -48.567 1.00 34.09 107 ASN A O 1
ATOM 861 N N . GLU A 1 108 ? 34.822 9.667 -48.763 1.00 39.00 108 GLU A N 1
ATOM 862 C CA . GLU A 1 108 ? 36.101 10.289 -48.334 1.00 39.00 108 GLU A CA 1
ATOM 863 C C . GLU A 1 108 ? 36.188 11.346 -47.200 1.00 39.00 108 GLU A C 1
ATOM 865 O O . GLU A 1 108 ? 35.723 12.472 -47.312 1.00 39.00 108 GLU A O 1
ATOM 870 N N . GLU A 1 109 ? 36.920 10.919 -46.153 1.00 35.97 109 GLU A N 1
ATOM 871 C CA . GLU A 1 109 ? 37.924 11.599 -45.299 1.00 35.97 109 GLU A CA 1
ATOM 872 C C . GLU A 1 109 ? 37.700 13.040 -44.774 1.00 35.97 109 GLU A C 1
ATOM 874 O O . GLU A 1 109 ? 37.756 14.006 -45.523 1.00 35.97 109 GLU A O 1
ATOM 879 N N . LEU A 1 110 ? 37.631 13.218 -43.441 1.00 34.69 110 LEU A N 1
ATOM 880 C CA . LEU A 1 110 ? 38.760 13.665 -42.589 1.00 34.69 110 LEU A CA 1
ATOM 881 C C . LEU A 1 110 ? 38.329 13.909 -41.118 1.00 34.69 110 LEU A C 1
ATOM 883 O O . LEU A 1 110 ? 37.431 14.691 -40.832 1.00 34.69 110 LEU A O 1
ATOM 887 N N . ASP A 1 111 ? 39.093 13.278 -40.222 1.00 32.91 111 ASP A N 1
ATOM 888 C CA . ASP A 1 111 ? 39.616 13.775 -38.936 1.00 32.91 111 ASP A CA 1
ATOM 889 C C . ASP A 1 111 ? 38.726 13.967 -37.682 1.00 32.91 111 ASP A C 1
ATOM 891 O O . ASP A 1 111 ? 37.608 14.468 -37.714 1.00 32.91 111 ASP A O 1
ATOM 895 N N . GLY A 1 112 ? 39.297 13.589 -36.525 1.00 33.09 112 GLY A N 1
ATOM 896 C CA . GLY A 1 112 ? 38.771 13.930 -35.195 1.00 33.09 112 GLY A CA 1
ATOM 897 C C . GLY A 1 112 ? 38.431 12.777 -34.239 1.00 33.09 112 GLY A C 1
ATOM 898 O O . GLY A 1 112 ? 37.484 12.886 -33.459 1.00 33.09 112 GLY A O 1
ATOM 899 N N . LYS A 1 113 ? 39.175 11.663 -34.240 1.00 35.34 113 LYS A N 1
ATOM 900 C CA . LYS A 1 113 ? 39.001 10.592 -33.238 1.00 35.34 113 LYS A CA 1
ATOM 901 C C . LYS A 1 113 ? 39.650 10.993 -31.906 1.00 35.34 113 LYS A C 1
ATOM 903 O O . LYS A 1 113 ? 40.804 10.666 -31.647 1.00 35.34 113 LYS A O 1
ATOM 908 N N . VAL A 1 114 ? 38.902 11.683 -31.046 1.00 38.09 114 VAL A N 1
ATOM 909 C CA . VAL A 1 114 ? 39.288 11.877 -29.638 1.00 38.09 114 VAL A CA 1
ATOM 910 C C . VAL A 1 114 ? 39.020 10.571 -28.872 1.00 38.09 114 VAL A C 1
ATOM 912 O O . VAL A 1 114 ? 37.893 10.068 -28.916 1.00 38.09 114 VAL A O 1
ATOM 915 N N . PRO A 1 115 ? 40.001 9.988 -28.162 1.00 35.12 115 PRO A N 1
ATOM 916 C CA . PRO A 1 115 ? 39.741 8.865 -27.275 1.00 35.12 115 PRO A CA 1
ATOM 917 C C . PRO A 1 115 ? 39.057 9.390 -26.006 1.00 35.12 115 PRO A C 1
ATOM 919 O O . PRO A 1 115 ? 39.675 10.074 -25.193 1.00 35.12 115 PRO A O 1
ATOM 922 N N . SER A 1 116 ? 37.770 9.083 -25.834 1.00 36.97 116 SER A N 1
ATOM 923 C CA . SER A 1 116 ? 37.085 9.294 -24.557 1.00 36.97 116 SER A CA 1
ATOM 924 C C . SER A 1 116 ? 37.666 8.320 -23.528 1.00 36.97 116 SER A C 1
ATOM 926 O O . SER A 1 116 ? 37.542 7.105 -23.679 1.00 36.97 116 SER A O 1
ATOM 928 N N . ILE A 1 117 ? 38.348 8.859 -22.516 1.00 43.84 117 ILE A N 1
ATOM 929 C CA . ILE A 1 117 ? 38.982 8.111 -21.415 1.00 43.84 117 ILE A CA 1
ATOM 930 C C . ILE A 1 117 ? 37.950 7.575 -20.406 1.00 43.84 117 ILE A C 1
ATOM 932 O O . ILE A 1 117 ? 38.266 6.695 -19.609 1.00 43.84 117 ILE A O 1
ATOM 936 N N . ASP A 1 118 ? 36.692 7.996 -20.504 1.00 40.22 118 ASP A N 1
ATOM 937 C CA . ASP A 1 118 ? 35.600 7.408 -19.741 1.00 40.22 118 ASP A CA 1
ATOM 938 C C . ASP A 1 118 ? 34.817 6.455 -20.640 1.00 40.22 118 ASP A C 1
ATOM 940 O O . ASP A 1 118 ? 34.253 6.873 -21.650 1.00 40.22 118 ASP A O 1
ATOM 944 N N . GLY A 1 119 ? 34.756 5.172 -20.270 1.00 39.38 119 GLY A N 1
ATOM 945 C CA . GLY A 1 119 ? 34.045 4.096 -20.978 1.00 39.38 119 GLY A CA 1
ATOM 946 C C . GLY A 1 119 ? 32.516 4.247 -21.063 1.00 39.38 119 GLY A C 1
ATOM 947 O O . GLY A 1 119 ? 31.793 3.257 -20.954 1.00 39.38 119 GLY A O 1
ATOM 948 N N . ARG A 1 120 ? 31.999 5.467 -21.230 1.00 40.56 120 ARG A N 1
ATOM 949 C CA . ARG A 1 120 ? 30.602 5.752 -21.545 1.00 40.56 120 ARG A CA 1
ATOM 950 C C . ARG A 1 120 ? 30.418 5.753 -23.066 1.00 40.56 120 ARG A C 1
ATOM 952 O O . ARG A 1 120 ? 31.075 6.538 -23.748 1.00 40.56 120 ARG A O 1
ATOM 959 N N . PRO A 1 121 ? 29.526 4.914 -23.623 1.00 42.00 121 PRO A N 1
ATOM 960 C CA . PRO A 1 121 ? 29.134 5.054 -25.016 1.00 42.00 121 PRO A CA 1
ATOM 961 C C . PRO A 1 121 ? 28.470 6.423 -25.212 1.00 42.00 121 PRO A C 1
ATOM 963 O O . PRO A 1 121 ? 27.638 6.849 -24.410 1.00 42.00 121 PRO A O 1
ATOM 966 N N . ASN A 1 122 ? 28.886 7.113 -26.273 1.00 36.53 122 ASN A N 1
ATOM 967 C CA . ASN A 1 122 ? 28.534 8.489 -26.615 1.00 36.53 122 ASN A CA 1
ATOM 968 C C . ASN A 1 122 ? 27.104 8.583 -27.188 1.00 36.53 122 ASN A C 1
ATOM 970 O O . ASN A 1 122 ? 26.892 8.931 -28.344 1.00 36.53 122 ASN A O 1
ATOM 974 N N . GLY A 1 123 ? 26.126 8.194 -26.377 1.00 43.62 123 GLY A N 1
ATOM 975 C CA . GLY A 1 123 ? 24.705 8.217 -26.690 1.00 43.62 123 GLY A CA 1
ATOM 976 C C . GLY A 1 123 ? 23.934 8.248 -25.384 1.00 43.62 123 GLY A C 1
ATOM 977 O O . GLY A 1 123 ? 23.477 7.217 -24.901 1.00 43.62 123 GLY A O 1
ATOM 978 N N . SER A 1 124 ? 23.851 9.422 -24.763 1.00 42.44 124 SER A N 1
ATOM 979 C CA . SER A 1 124 ? 22.965 9.647 -23.626 1.00 42.44 124 SER A CA 1
ATOM 980 C C . SER A 1 124 ? 21.520 9.542 -24.113 1.00 42.44 124 SER A C 1
ATOM 982 O O . SER A 1 124 ? 20.913 10.544 -24.487 1.00 42.44 124 SER A O 1
ATOM 984 N N . ILE A 1 125 ? 20.990 8.318 -24.144 1.00 51.91 125 ILE A N 1
ATOM 985 C CA . ILE A 1 125 ? 19.551 8.072 -24.203 1.00 51.91 125 ILE A CA 1
ATOM 986 C C . ILE A 1 125 ? 19.007 8.707 -22.925 1.00 51.91 125 ILE A C 1
ATOM 988 O O . ILE A 1 125 ? 19.301 8.251 -21.819 1.00 51.91 125 ILE A O 1
ATOM 992 N N . HIS A 1 126 ? 18.331 9.844 -23.067 1.00 49.22 126 HIS A N 1
ATOM 993 C CA . HIS A 1 126 ? 17.670 10.491 -21.945 1.00 49.22 126 HIS A CA 1
ATOM 994 C C . HIS A 1 126 ? 16.659 9.483 -21.373 1.00 49.22 126 HIS A C 1
ATOM 996 O O . HIS A 1 126 ? 15.945 8.866 -22.162 1.00 49.22 126 HIS A O 1
ATOM 1002 N N . PRO A 1 127 ? 16.603 9.257 -20.049 1.00 53.56 127 PRO A N 1
ATOM 1003 C CA . PRO A 1 127 ? 15.656 8.306 -19.485 1.00 53.56 127 PRO A CA 1
ATOM 1004 C C . PRO A 1 127 ? 14.235 8.705 -19.894 1.00 53.56 127 PRO A C 1
ATOM 1006 O O . PRO A 1 127 ? 13.815 9.838 -19.642 1.00 53.56 127 PRO A O 1
ATOM 1009 N N . ASP A 1 128 ? 13.524 7.790 -20.553 1.00 64.00 128 ASP A N 1
ATOM 1010 C CA . ASP A 1 128 ? 12.149 8.008 -20.997 1.00 64.00 128 ASP A CA 1
ATOM 1011 C C . ASP A 1 128 ? 11.235 8.376 -19.825 1.00 64.00 128 ASP A C 1
ATOM 1013 O O . ASP A 1 128 ? 11.404 7.913 -18.695 1.00 64.00 128 ASP A O 1
ATOM 1017 N N . ALA A 1 129 ? 10.183 9.151 -20.090 1.00 66.62 129 ALA A N 1
ATOM 1018 C CA . ALA A 1 129 ? 9.191 9.509 -19.071 1.00 66.62 129 ALA A CA 1
ATOM 1019 C C . ALA A 1 129 ? 8.494 8.283 -18.438 1.00 66.62 129 ALA A C 1
ATOM 1021 O O . ALA A 1 129 ? 7.978 8.375 -17.320 1.00 66.62 129 ALA A O 1
ATOM 1022 N N . VAL A 1 130 ? 8.472 7.148 -19.148 1.00 66.31 130 VAL A N 1
ATOM 1023 C CA . VAL A 1 130 ? 8.012 5.838 -18.653 1.00 66.31 130 VAL A CA 1
ATOM 1024 C C . VAL A 1 130 ? 9.037 5.238 -17.691 1.00 66.31 130 VAL A C 1
ATOM 1026 O O . VAL A 1 130 ? 8.685 4.661 -16.670 1.00 66.31 130 VAL A O 1
ATOM 1029 N N . PHE A 1 131 ? 10.322 5.416 -17.977 1.00 72.31 131 PHE A N 1
ATOM 1030 C CA . PHE A 1 131 ? 11.425 4.889 -17.185 1.00 72.31 131 PHE A CA 1
ATOM 1031 C C . PHE A 1 131 ? 11.576 5.611 -15.839 1.00 72.31 131 PHE A C 1
ATOM 1033 O O . PHE A 1 131 ? 11.740 4.957 -14.809 1.00 72.31 131 PHE A O 1
ATOM 1040 N N . SER A 1 132 ? 11.448 6.942 -15.810 1.00 75.81 132 SER A N 1
ATOM 1041 C CA . SER A 1 132 ? 11.450 7.710 -14.554 1.00 75.81 132 SER A CA 1
ATOM 1042 C C . SER A 1 132 ? 10.285 7.334 -13.633 1.00 75.81 132 SER A C 1
ATOM 1044 O O . SER A 1 132 ? 10.455 7.258 -12.421 1.00 75.81 132 SER A O 1
ATOM 1046 N N . GLU A 1 133 ? 9.118 7.044 -14.203 1.00 83.06 133 GLU A N 1
ATOM 1047 C CA . GLU A 1 133 ? 7.929 6.607 -13.465 1.00 83.06 133 GLU A CA 1
ATOM 1048 C C . GLU A 1 133 ? 8.126 5.241 -12.796 1.00 83.06 133 GLU A C 1
ATOM 1050 O O . GLU A 1 133 ? 7.789 5.075 -11.626 1.00 83.06 133 GLU A O 1
ATOM 1055 N N . GLN A 1 134 ? 8.760 4.283 -13.480 1.00 83.81 134 GLN A N 1
ATOM 1056 C CA . GLN A 1 134 ? 9.045 2.975 -12.881 1.00 83.81 134 GLN A CA 1
ATOM 1057 C C . GLN A 1 134 ? 9.987 3.067 -11.671 1.00 83.81 134 GLN A C 1
ATOM 1059 O O . GLN A 1 134 ? 9.835 2.305 -10.720 1.00 83.81 134 GLN A O 1
ATOM 1064 N N . ILE A 1 135 ? 10.938 4.008 -11.672 1.00 82.69 135 ILE A N 1
ATOM 1065 C CA . ILE A 1 135 ? 11.811 4.243 -10.511 1.00 82.69 135 ILE A CA 1
ATOM 1066 C C . ILE A 1 135 ? 11.017 4.733 -9.309 1.00 82.69 135 ILE A C 1
ATOM 1068 O O . ILE A 1 135 ? 11.229 4.244 -8.199 1.00 82.69 135 ILE A O 1
ATOM 1072 N N . VAL A 1 136 ? 10.092 5.665 -9.533 1.00 87.12 136 VAL A N 1
ATOM 1073 C CA . VAL A 1 136 ? 9.199 6.150 -8.478 1.00 87.12 136 VAL A CA 1
ATOM 1074 C C . VAL A 1 136 ? 8.365 4.998 -7.933 1.00 87.12 136 VAL A C 1
ATOM 1076 O O . VAL A 1 136 ? 8.277 4.833 -6.723 1.00 87.12 136 VAL A O 1
ATOM 1079 N N . PHE A 1 137 ? 7.841 4.136 -8.801 1.00 90.56 137 PHE A N 1
ATOM 1080 C CA . PHE A 1 137 ? 7.094 2.949 -8.391 1.00 90.56 137 PHE A CA 1
ATOM 1081 C C . PHE A 1 137 ? 7.921 1.963 -7.563 1.00 90.56 137 PHE A C 1
ATOM 1083 O O . PHE A 1 137 ? 7.412 1.450 -6.573 1.00 90.56 137 PHE A O 1
ATOM 1090 N N . CYS A 1 138 ? 9.206 1.756 -7.863 1.00 88.69 138 CYS A N 1
ATOM 1091 C CA . CYS A 1 138 ? 10.080 0.970 -6.984 1.00 88.69 138 CYS A CA 1
ATOM 1092 C C . CYS A 1 138 ? 10.196 1.576 -5.577 1.00 88.69 138 CYS A C 1
ATOM 1094 O O . CYS A 1 138 ? 10.157 0.844 -4.590 1.00 88.69 138 CYS A O 1
ATOM 1096 N N . VAL A 1 139 ? 10.331 2.902 -5.479 1.00 89.62 139 VAL A N 1
ATOM 1097 C CA . VAL A 1 139 ? 10.383 3.600 -4.185 1.00 89.62 139 VAL A CA 1
ATOM 1098 C C . VAL A 1 139 ? 9.051 3.457 -3.450 1.00 89.62 139 VAL A C 1
ATOM 1100 O O . VAL A 1 139 ? 9.035 3.092 -2.281 1.00 89.62 139 VAL A O 1
ATOM 1103 N N . VAL A 1 140 ? 7.934 3.658 -4.148 1.00 92.75 140 VAL A N 1
ATOM 1104 C CA . VAL A 1 140 ? 6.588 3.502 -3.588 1.00 92.75 140 VAL A CA 1
ATOM 1105 C C . VAL A 1 140 ? 6.340 2.078 -3.094 1.00 92.75 140 VAL A C 1
ATOM 1107 O O . VAL A 1 140 ? 5.787 1.914 -2.015 1.00 92.75 140 VAL A O 1
ATOM 1110 N N . GLN A 1 141 ? 6.779 1.050 -3.824 1.00 93.56 141 GLN A N 1
ATOM 1111 C CA . GLN A 1 141 ? 6.668 -0.344 -3.383 1.00 93.56 141 GLN A CA 1
ATOM 1112 C C . GLN A 1 141 ? 7.390 -0.574 -2.054 1.00 93.56 141 GLN A C 1
ATOM 1114 O O . GLN A 1 141 ? 6.810 -1.181 -1.160 1.00 93.56 141 GLN A O 1
ATOM 1119 N N . SER A 1 142 ? 8.612 -0.052 -1.903 1.00 91.25 142 SER A N 1
ATOM 1120 C CA . SER A 1 142 ? 9.359 -0.143 -0.641 1.00 91.25 142 SER A CA 1
ATOM 1121 C C . SER A 1 142 ? 8.607 0.538 0.502 1.00 91.25 142 SER A C 1
ATOM 1123 O O . SER A 1 142 ? 8.413 -0.059 1.554 1.00 91.25 142 SER A O 1
ATOM 1125 N N . GLU A 1 143 ? 8.121 1.757 0.276 1.00 93.62 143 GLU A N 1
ATOM 1126 C CA . GLU A 1 143 ? 7.399 2.527 1.295 1.00 93.62 143 GLU A CA 1
ATOM 1127 C C . GLU A 1 143 ? 6.058 1.865 1.664 1.00 93.62 143 GLU A C 1
ATOM 1129 O O . GLU A 1 143 ? 5.666 1.872 2.825 1.00 93.62 143 GLU A O 1
ATOM 1134 N N . LEU A 1 144 ? 5.359 1.239 0.707 1.00 95.56 144 LEU A N 1
ATOM 1135 C CA . LEU A 1 144 ? 4.138 0.469 0.975 1.00 95.56 144 LEU A CA 1
ATOM 1136 C C . LEU A 1 144 ? 4.424 -0.788 1.807 1.00 95.56 144 LEU A C 1
ATOM 1138 O O . LEU A 1 144 ? 3.636 -1.113 2.695 1.00 95.56 144 LEU A O 1
ATOM 1142 N N . VAL A 1 145 ? 5.528 -1.495 1.539 1.00 94.38 145 VAL A N 1
ATOM 1143 C CA . VAL A 1 145 ? 5.963 -2.647 2.350 1.00 94.38 145 VAL A CA 1
ATOM 1144 C C . VAL A 1 145 ? 6.240 -2.207 3.786 1.00 94.38 145 VAL A C 1
ATOM 1146 O O . VAL A 1 145 ? 5.747 -2.841 4.724 1.00 94.38 145 VAL A O 1
ATOM 1149 N N . ASP A 1 146 ? 6.979 -1.112 3.963 1.00 92.69 146 ASP A N 1
ATOM 1150 C CA . ASP A 1 146 ? 7.299 -0.566 5.282 1.00 92.69 146 ASP A CA 1
ATOM 1151 C C . ASP A 1 146 ? 6.033 -0.106 6.019 1.00 92.69 146 ASP A C 1
ATOM 1153 O O . ASP A 1 146 ? 5.836 -0.473 7.179 1.00 92.69 146 ASP A O 1
ATOM 1157 N N . ALA A 1 147 ? 5.127 0.601 5.336 1.00 94.44 147 ALA A N 1
ATOM 1158 C CA . ALA A 1 147 ? 3.860 1.056 5.903 1.00 94.44 147 ALA A CA 1
ATOM 1159 C C . ALA A 1 147 ? 2.967 -0.112 6.343 1.00 94.44 147 ALA A C 1
ATOM 1161 O O . ALA A 1 147 ? 2.460 -0.107 7.461 1.00 94.44 147 ALA A O 1
ATOM 1162 N N . VAL A 1 148 ? 2.795 -1.146 5.510 1.00 95.75 148 VAL A N 1
ATOM 1163 C CA . VAL A 1 148 ? 2.010 -2.336 5.886 1.00 95.75 148 VAL A CA 1
ATOM 1164 C C . VAL A 1 148 ? 2.650 -3.064 7.064 1.00 95.75 148 VAL A C 1
ATOM 1166 O O . VAL A 1 148 ? 1.947 -3.461 7.991 1.00 95.75 148 VAL A O 1
ATOM 1169 N N . THR A 1 149 ? 3.977 -3.206 7.064 1.00 92.94 149 THR A N 1
ATOM 1170 C CA . THR A 1 149 ? 4.708 -3.834 8.173 1.00 92.94 149 THR A CA 1
ATOM 1171 C C . THR A 1 149 ? 4.484 -3.067 9.474 1.00 92.94 149 THR A C 1
ATOM 1173 O O . THR A 1 149 ? 4.173 -3.676 10.493 1.00 92.94 149 THR A O 1
ATOM 1176 N N . SER A 1 150 ? 4.583 -1.740 9.422 1.00 92.69 150 SER A N 1
ATOM 1177 C CA . SER A 1 150 ? 4.366 -0.830 10.548 1.00 92.69 150 SER A CA 1
ATOM 1178 C C . SER A 1 150 ? 2.928 -0.885 11.075 1.00 92.69 150 SER A C 1
ATOM 1180 O O . SER A 1 150 ? 2.703 -1.068 12.268 1.00 92.69 150 SER A O 1
ATOM 1182 N N . ILE A 1 151 ? 1.936 -0.830 10.181 1.00 94.06 151 ILE A N 1
ATOM 1183 C CA . ILE A 1 151 ? 0.514 -0.931 10.534 1.00 94.06 151 ILE A CA 1
ATOM 1184 C C . ILE A 1 151 ? 0.211 -2.265 11.211 1.00 94.06 151 ILE A C 1
ATOM 1186 O O . ILE A 1 151 ? -0.466 -2.295 12.233 1.00 94.06 151 ILE A O 1
ATOM 1190 N N . VAL A 1 152 ? 0.683 -3.378 10.646 1.00 93.69 152 VAL A N 1
ATOM 1191 C CA . VAL A 1 152 ? 0.315 -4.715 11.125 1.00 93.69 152 VAL A CA 1
ATOM 1192 C C . VAL A 1 152 ? 1.108 -5.094 12.375 1.00 93.69 152 VAL A C 1
ATOM 1194 O O . VAL A 1 152 ? 0.513 -5.545 13.349 1.00 93.69 152 VAL A O 1
ATOM 1197 N N . LEU A 1 153 ? 2.431 -4.912 12.369 1.00 91.12 153 LEU A N 1
ATOM 1198 C CA . LEU A 1 153 ? 3.338 -5.422 13.410 1.00 91.12 153 LEU A CA 1
ATOM 1199 C C . LEU A 1 153 ? 3.810 -4.362 14.412 1.00 91.12 153 LEU A C 1
ATOM 1201 O O . LEU A 1 153 ? 4.496 -4.709 15.371 1.00 91.12 153 LEU A O 1
ATOM 1205 N N . GLY A 1 154 ? 3.463 -3.098 14.189 1.00 86.69 154 GLY A N 1
ATOM 1206 C CA . GLY A 1 154 ? 3.904 -1.970 14.997 1.00 86.69 154 GLY A CA 1
ATOM 1207 C C . GLY A 1 154 ? 5.006 -1.171 14.311 1.00 86.69 154 GLY A C 1
ATOM 1208 O O . GLY A 1 154 ? 5.893 -1.707 13.634 1.00 86.69 154 GLY A O 1
ATOM 1209 N N . ALA A 1 155 ? 4.947 0.142 14.492 1.00 79.62 155 ALA A N 1
ATOM 1210 C CA . ALA A 1 155 ? 5.918 1.069 13.958 1.00 79.62 155 ALA A CA 1
ATOM 1211 C C . ALA A 1 155 ? 7.230 0.987 14.741 1.00 79.62 155 ALA A C 1
ATOM 1213 O O . ALA A 1 155 ? 7.262 0.962 15.969 1.00 79.62 155 ALA A O 1
ATOM 1214 N N . LYS A 1 156 ? 8.349 1.032 14.013 1.00 70.44 156 LYS A N 1
ATOM 1215 C CA . LYS A 1 156 ? 9.675 1.248 14.619 1.00 70.44 156 LYS A CA 1
ATOM 1216 C C . LYS A 1 156 ? 9.893 2.707 15.028 1.00 70.44 156 LYS A C 1
ATOM 1218 O O . LYS A 1 156 ? 10.760 2.982 15.854 1.00 70.44 156 LYS A O 1
ATOM 1223 N N . LYS A 1 157 ? 9.156 3.631 14.402 1.00 69.31 157 LYS A N 1
ATOM 1224 C CA . LYS A 1 157 ? 9.191 5.067 14.696 1.00 69.31 157 LYS A CA 1
ATOM 1225 C C . LYS A 1 157 ? 8.561 5.304 16.065 1.00 69.31 157 LYS A C 1
ATOM 1227 O O . LYS A 1 157 ? 7.569 4.666 16.410 1.00 69.31 157 LYS A O 1
ATOM 1232 N N . SER A 1 158 ? 9.127 6.233 16.831 1.00 65.31 158 SER A N 1
ATOM 1233 C CA . SER A 1 158 ? 8.496 6.650 18.085 1.00 65.31 158 SER A CA 1
ATOM 1234 C C . SER A 1 158 ? 7.134 7.282 17.790 1.00 65.31 158 SER A C 1
ATOM 1236 O O . SER A 1 158 ? 6.979 7.978 16.785 1.00 65.31 158 SER A O 1
ATOM 1238 N N . THR A 1 159 ? 6.148 7.073 18.659 1.00 67.69 159 THR A N 1
ATOM 1239 C CA . THR A 1 159 ? 4.834 7.720 18.527 1.00 67.69 159 THR A CA 1
ATOM 1240 C C . THR A 1 159 ? 4.962 9.230 18.424 1.00 67.69 159 THR A C 1
ATOM 1242 O O . THR A 1 159 ? 4.237 9.839 17.649 1.00 67.69 159 THR A O 1
ATOM 1245 N N . ASP A 1 160 ? 5.919 9.824 19.141 1.00 62.94 160 ASP A N 1
ATOM 1246 C CA . ASP A 1 160 ? 6.209 11.250 19.043 1.00 62.94 160 ASP A CA 1
ATOM 1247 C C . ASP A 1 160 ? 6.577 11.637 17.612 1.00 62.94 160 ASP A C 1
ATOM 1249 O O . ASP A 1 160 ? 6.064 12.620 17.114 1.00 62.94 160 ASP A O 1
ATOM 1253 N N . GLU A 1 161 ? 7.377 10.856 16.891 1.00 69.81 161 GLU A N 1
ATOM 1254 C CA . GLU A 1 161 ? 7.716 11.138 15.490 1.00 69.81 161 GLU A CA 1
ATOM 1255 C C . GLU A 1 161 ? 6.493 11.070 14.559 1.00 69.81 161 GLU A C 1
ATOM 1257 O O . GLU A 1 161 ? 6.340 11.899 13.658 1.00 69.81 161 GLU A O 1
ATOM 1262 N N . ILE A 1 162 ? 5.584 10.125 14.810 1.00 71.06 162 ILE A N 1
ATOM 1263 C CA . ILE A 1 162 ? 4.342 9.968 14.042 1.00 71.06 162 ILE A CA 1
ATOM 1264 C C . ILE A 1 162 ? 3.368 11.107 14.358 1.00 71.06 162 ILE A C 1
ATOM 1266 O O . ILE A 1 162 ? 2.829 11.731 13.447 1.00 71.06 162 ILE A O 1
ATOM 1270 N N . VAL A 1 163 ? 3.192 11.450 15.631 1.00 65.50 163 VAL A N 1
ATOM 1271 C CA . VAL A 1 163 ? 2.327 12.550 16.078 1.00 65.50 163 VAL A CA 1
ATOM 1272 C C . VAL A 1 163 ? 2.929 13.910 15.709 1.00 65.50 163 VAL A C 1
ATOM 1274 O O . VAL A 1 163 ? 2.196 14.822 15.354 1.00 65.50 163 VAL A O 1
ATOM 1277 N N . LEU A 1 164 ? 4.256 14.065 15.695 1.00 61.44 164 LEU A N 1
ATOM 1278 C CA . LEU A 1 164 ? 4.942 15.289 15.258 1.00 61.44 164 LEU A CA 1
ATOM 1279 C C . LEU A 1 164 ? 4.747 15.572 13.766 1.00 61.44 164 LEU A C 1
ATOM 1281 O O . LEU A 1 164 ? 4.879 16.728 13.356 1.00 61.44 164 LEU A O 1
ATOM 1285 N N . SER A 1 165 ? 4.405 14.557 12.965 1.00 65.69 165 SER A N 1
ATOM 1286 C CA . SER A 1 165 ? 3.990 14.760 11.574 1.00 65.69 165 SER A CA 1
ATOM 1287 C C . SER A 1 165 ? 2.610 15.432 11.450 1.00 65.69 165 SER A C 1
ATOM 1289 O O . SER A 1 165 ? 2.265 15.922 10.377 1.00 65.69 165 SER A O 1
ATOM 1291 N N . ILE A 1 166 ? 1.874 15.542 12.562 1.00 66.69 166 ILE A N 1
ATOM 1292 C CA . ILE A 1 166 ? 0.513 16.067 12.674 1.00 66.69 166 ILE A CA 1
ATOM 1293 C C . ILE A 1 166 ? 0.480 17.305 13.606 1.00 66.69 166 ILE A C 1
ATOM 1295 O O . ILE A 1 166 ? 0.616 17.202 14.829 1.00 66.69 166 ILE A O 1
ATOM 1299 N N . PRO A 1 167 ? 0.315 18.528 13.067 1.00 59.00 167 PRO A N 1
ATOM 1300 C CA . PRO A 1 167 ? 0.353 19.756 13.863 1.00 59.00 167 PRO A CA 1
ATOM 1301 C C . PRO A 1 167 ? -0.805 19.921 14.862 1.00 59.00 167 PRO A C 1
ATOM 1303 O O . PRO A 1 167 ? -0.578 20.487 15.934 1.00 59.00 167 PRO A O 1
ATOM 1306 N N . ALA A 1 168 ? -2.024 19.471 14.532 1.00 57.22 168 ALA A N 1
ATOM 1307 C CA . ALA A 1 168 ? -3.225 19.766 15.328 1.00 57.22 168 ALA A CA 1
ATOM 1308 C C . ALA A 1 168 ? -3.325 18.957 16.633 1.00 57.22 168 ALA A C 1
ATOM 1310 O O . ALA A 1 168 ? -3.938 19.400 17.601 1.00 57.22 168 ALA A O 1
ATOM 1311 N N . MET A 1 169 ? -2.666 17.800 16.708 1.00 54.78 169 MET A N 1
ATOM 1312 C CA . MET A 1 169 ? -2.725 16.904 17.871 1.00 54.78 169 MET A CA 1
ATOM 1313 C C . MET A 1 169 ? -1.888 17.405 19.067 1.00 54.78 169 MET A C 1
ATOM 1315 O O . MET A 1 169 ? -1.872 16.785 20.127 1.00 54.78 169 MET A O 1
ATOM 1319 N N . LYS A 1 170 ? -1.226 18.566 18.928 1.00 55.62 170 LYS A N 1
ATOM 1320 C CA . LYS A 1 170 ? -0.461 19.229 19.995 1.00 55.62 170 LYS A CA 1
ATOM 1321 C C . LYS A 1 170 ? -1.327 19.884 21.080 1.00 55.62 170 LYS A C 1
ATOM 1323 O O . LYS A 1 170 ? -0.781 20.156 22.147 1.00 55.62 170 LYS A O 1
ATOM 1328 N N . SER A 1 171 ? -2.609 20.193 20.834 1.00 47.81 171 SER A N 1
ATOM 1329 C CA . SER A 1 171 ? -3.368 21.092 21.728 1.00 47.81 171 SER A CA 1
ATOM 1330 C C . SER A 1 171 ? -4.439 20.453 22.613 1.00 47.81 171 SER A C 1
ATOM 1332 O O . SER A 1 171 ? -4.827 21.090 23.586 1.00 47.81 171 SER A O 1
ATOM 1334 N N . GLU A 1 172 ? -4.906 19.230 22.352 1.00 46.00 172 GLU A N 1
ATOM 1335 C CA . GLU A 1 172 ? -5.965 18.607 23.163 1.00 46.00 172 GLU A CA 1
ATOM 1336 C C . GLU A 1 172 ? -5.664 17.121 23.405 1.00 46.00 172 GLU A C 1
ATOM 1338 O O . GLU A 1 172 ? -5.866 16.276 22.536 1.00 46.00 172 GLU A O 1
ATOM 1343 N N . GLN A 1 173 ? -5.156 16.78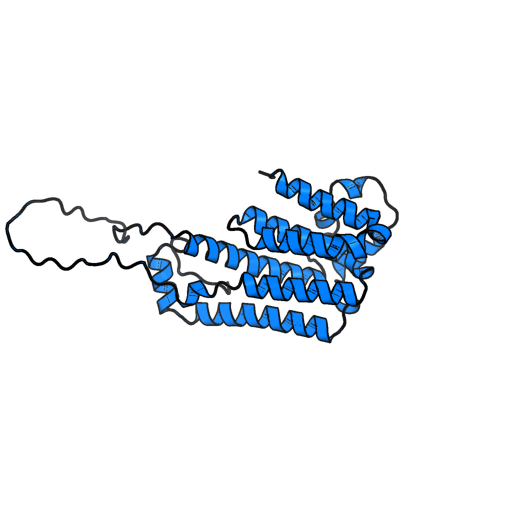8 24.596 1.00 53.31 173 GLN A N 1
ATOM 1344 C CA . GLN A 1 173 ? -5.095 15.402 25.067 1.00 53.31 173 GLN A CA 1
ATOM 1345 C C . GLN A 1 173 ? -6.447 15.000 25.665 1.00 53.31 173 GLN A C 1
ATOM 1347 O O . GLN A 1 173 ? -6.876 15.606 26.648 1.00 53.31 173 GLN A O 1
ATOM 1352 N N . PRO A 1 174 ? -7.065 13.927 25.138 1.00 45.78 174 PRO A N 1
ATOM 1353 C CA . PRO A 1 174 ? -7.727 12.977 26.032 1.00 45.78 174 PRO A CA 1
ATOM 1354 C C . PRO A 1 174 ? -7.054 11.592 26.089 1.00 45.78 174 PRO A C 1
ATOM 1356 O O . PRO A 1 174 ? -7.093 10.983 27.146 1.00 45.78 174 PRO A O 1
ATOM 1359 N N . ASN A 1 175 ? -6.381 11.102 25.032 1.00 50.09 175 ASN A N 1
ATOM 1360 C CA . ASN A 1 175 ? -6.009 9.670 24.913 1.00 50.09 175 ASN A CA 1
ATOM 1361 C C . ASN A 1 175 ? -4.561 9.398 24.427 1.00 50.09 175 ASN A C 1
ATOM 1363 O O . ASN A 1 175 ? -4.321 8.521 23.600 1.00 50.09 175 ASN A O 1
ATOM 1367 N N . GLY A 1 176 ? -3.559 10.143 24.905 1.00 52.47 176 GLY A N 1
ATOM 1368 C CA . GLY A 1 176 ? -2.161 9.959 24.467 1.00 52.47 176 GLY A CA 1
ATOM 1369 C C . GLY A 1 176 ? -1.542 8.581 24.783 1.00 52.47 176 GLY A C 1
ATOM 1370 O O . GLY A 1 176 ? -0.582 8.175 24.129 1.00 52.47 176 GLY A O 1
ATOM 1371 N N . SER A 1 177 ? -2.071 7.840 25.761 1.00 55.25 177 SER A N 1
ATOM 1372 C CA . SER A 1 177 ? -1.569 6.510 26.150 1.00 55.25 177 SER A CA 1
ATOM 1373 C C . SER A 1 177 ? -1.948 5.400 25.168 1.00 55.25 177 SER A C 1
ATOM 1375 O O . SER A 1 177 ? -1.144 4.499 24.931 1.00 55.25 177 SER A O 1
ATOM 1377 N N . ASP A 1 178 ? -3.139 5.478 24.573 1.00 62.09 178 ASP A N 1
ATOM 1378 C CA . ASP A 1 178 ? -3.686 4.397 23.743 1.00 62.09 178 ASP A CA 1
ATOM 1379 C C . ASP A 1 178 ? -3.025 4.373 22.361 1.00 62.09 178 ASP A C 1
ATOM 1381 O O . ASP A 1 178 ? -2.643 3.312 21.864 1.00 62.09 178 ASP A O 1
ATOM 1385 N N . TYR A 1 179 ? -2.743 5.553 21.794 1.00 67.19 179 TYR A N 1
ATOM 1386 C CA . TYR A 1 179 ? -1.991 5.669 20.541 1.00 67.19 179 TYR A CA 1
ATOM 1387 C C . TYR A 1 179 ? -0.570 5.130 20.667 1.00 67.19 179 TYR A C 1
ATOM 1389 O O . TYR A 1 179 ? -0.098 4.441 19.771 1.00 67.19 179 TYR A O 1
ATOM 1397 N N . ASN A 1 180 ? 0.099 5.385 21.793 1.00 67.69 180 ASN A N 1
ATOM 1398 C CA . ASN A 1 180 ? 1.443 4.865 22.041 1.00 67.69 180 ASN A CA 1
ATOM 1399 C C . ASN A 1 180 ? 1.485 3.335 22.011 1.00 67.69 180 ASN A C 1
ATOM 1401 O O . ASN A 1 180 ? 2.388 2.739 21.417 1.00 67.69 180 ASN A O 1
ATOM 1405 N N . ASN A 1 181 ? 0.496 2.703 22.641 1.00 69.75 181 ASN A N 1
ATOM 1406 C CA . ASN A 1 181 ? 0.386 1.254 22.675 1.00 69.75 181 ASN A CA 1
ATOM 1407 C C . ASN A 1 181 ? 0.038 0.690 21.289 1.00 69.75 181 ASN A C 1
ATOM 1409 O O . ASN A 1 181 ? 0.685 -0.251 20.836 1.00 69.75 181 ASN A O 1
ATOM 1413 N N . 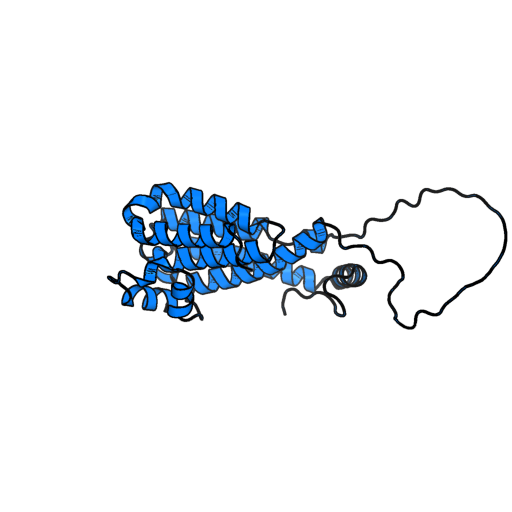THR A 1 182 ? -0.910 1.316 20.586 1.00 72.06 182 THR A N 1
ATOM 1414 C CA . THR A 1 182 ? -1.309 0.939 19.219 1.00 72.06 182 THR A CA 1
ATOM 1415 C C . THR A 1 182 ? -0.133 1.006 18.251 1.00 72.06 182 THR A C 1
ATOM 1417 O O . THR A 1 182 ? 0.169 0.039 17.558 1.00 72.06 182 THR A O 1
ATOM 1420 N N . VAL A 1 183 ? 0.568 2.142 18.229 1.00 76.75 183 VAL A N 1
ATOM 1421 C CA . VAL A 1 183 ? 1.717 2.379 17.352 1.00 76.75 183 VAL A CA 1
ATOM 1422 C C . VAL A 1 183 ? 2.820 1.363 17.631 1.00 76.75 183 VAL A C 1
ATOM 1424 O O . VAL A 1 183 ? 3.413 0.847 16.692 1.00 76.75 183 VAL A O 1
ATOM 1427 N N . SER A 1 184 ? 3.059 1.020 18.898 1.00 77.56 184 SER A N 1
ATOM 1428 C CA . SER A 1 184 ? 4.121 0.079 19.273 1.00 77.56 184 SER A CA 1
ATOM 1429 C C . SER A 1 184 ? 3.758 -1.388 19.021 1.00 77.56 184 SER A C 1
ATOM 1431 O O . SER A 1 184 ? 4.632 -2.185 18.689 1.00 77.56 184 SER A O 1
ATOM 1433 N N . LYS A 1 185 ? 2.490 -1.770 19.210 1.00 83.88 185 LYS A N 1
ATOM 1434 C CA . LYS A 1 185 ? 2.021 -3.163 19.106 1.00 83.88 185 LYS A CA 1
ATOM 1435 C C . LYS A 1 185 ? 1.542 -3.531 17.697 1.00 83.88 185 LYS A C 1
ATOM 1437 O O . LYS A 1 185 ? 1.503 -4.713 17.357 1.00 83.88 185 LYS A O 1
ATOM 1442 N N . GLY A 1 186 ? 1.176 -2.534 16.897 1.00 89.00 186 GLY A N 1
ATOM 1443 C CA . GLY A 1 186 ? 0.514 -2.723 15.615 1.00 89.00 186 GLY A CA 1
ATOM 1444 C C . GLY A 1 186 ? -0.951 -3.125 15.758 1.00 89.00 186 GLY A C 1
ATOM 1445 O O . GLY A 1 186 ? -1.486 -3.325 16.849 1.00 89.00 186 GLY A O 1
ATOM 1446 N N . LEU A 1 187 ? -1.598 -3.263 14.607 1.00 92.25 187 LEU A N 1
ATOM 1447 C CA . LEU A 1 187 ? -3.037 -3.479 14.452 1.00 92.25 187 LEU A CA 1
ATOM 1448 C C . LEU A 1 187 ? -3.363 -4.914 14.012 1.00 92.25 187 LEU A C 1
ATOM 1450 O O . LEU A 1 187 ? -4.461 -5.201 13.548 1.00 92.25 187 LEU A O 1
ATOM 1454 N N . PHE A 1 188 ? -2.423 -5.850 14.180 1.00 90.62 188 PHE A N 1
ATOM 1455 C CA . PHE A 1 188 ? -2.621 -7.260 13.829 1.00 90.62 188 PHE A CA 1
ATOM 1456 C C . PHE A 1 188 ? -3.896 -7.855 14.449 1.00 90.62 188 PHE A C 1
ATOM 1458 O O . PHE A 1 188 ? -4.611 -8.603 13.795 1.00 90.62 188 PHE A O 1
ATOM 1465 N N . SER A 1 189 ? -4.198 -7.525 15.711 1.00 89.88 189 SER A N 1
ATOM 1466 C CA . SER A 1 189 ? -5.341 -8.102 16.437 1.00 89.88 189 SER A CA 1
ATOM 1467 C C . SER A 1 189 ? -6.703 -7.513 16.060 1.00 89.88 189 SER A C 1
ATOM 1469 O O . SER A 1 189 ? -7.713 -8.048 16.503 1.00 89.88 189 SER A O 1
ATOM 1471 N N . THR A 1 190 ? -6.744 -6.420 15.292 1.00 90.75 190 THR A N 1
ATOM 1472 C CA . THR A 1 190 ? -7.994 -5.739 14.913 1.00 90.75 190 THR A CA 1
ATOM 1473 C C . THR A 1 190 ? -8.483 -6.140 13.523 1.00 90.75 190 THR A C 1
ATOM 1475 O O . THR A 1 190 ? -9.539 -5.680 13.107 1.00 90.75 190 THR A O 1
ATOM 1478 N N . MET A 1 191 ? -7.723 -6.959 12.788 1.00 92.44 191 MET A N 1
ATOM 1479 C CA . MET A 1 191 ? -8.056 -7.390 11.430 1.00 92.44 191 MET A CA 1
ATOM 1480 C C . MET A 1 191 ? -8.468 -8.860 11.390 1.00 92.44 191 MET A C 1
ATOM 1482 O O . MET A 1 191 ? -7.896 -9.701 12.086 1.00 92.44 191 MET A O 1
ATOM 1486 N N . ASP A 1 192 ? -9.397 -9.184 10.492 1.00 93.88 192 ASP A N 1
ATOM 1487 C CA . ASP A 1 192 ? -9.712 -10.570 10.157 1.00 93.88 192 ASP A CA 1
ATOM 1488 C C . ASP A 1 192 ? -8.479 -11.278 9.535 1.00 93.88 192 ASP A C 1
ATOM 1490 O O . ASP A 1 192 ? -7.806 -10.704 8.664 1.00 93.88 192 ASP A O 1
ATOM 1494 N N . PRO A 1 193 ? -8.167 -12.531 9.923 1.00 94.44 193 PRO A N 1
ATOM 1495 C CA . PRO A 1 193 ? -7.068 -13.309 9.345 1.00 94.44 193 PRO A CA 1
ATOM 1496 C C . PRO A 1 193 ? -7.069 -13.411 7.811 1.00 94.44 193 PRO A C 1
ATOM 1498 O O . PRO A 1 193 ? -5.999 -13.491 7.205 1.00 94.44 193 PRO A O 1
ATOM 1501 N N . ILE A 1 194 ? -8.235 -13.385 7.162 1.00 95.88 194 ILE A N 1
ATOM 1502 C CA . ILE A 1 194 ? -8.373 -13.406 5.698 1.00 95.88 194 ILE A CA 1
ATOM 1503 C C . ILE A 1 194 ? -7.834 -12.106 5.090 1.00 95.88 194 ILE A C 1
ATOM 1505 O O . ILE A 1 194 ? -7.150 -12.131 4.062 1.00 95.88 194 ILE A O 1
ATOM 1509 N N . LEU A 1 195 ? -8.090 -10.967 5.736 1.00 96.00 195 LEU A N 1
ATOM 1510 C CA . LEU A 1 195 ? -7.562 -9.673 5.309 1.00 96.00 195 LEU A CA 1
ATOM 1511 C C . LEU A 1 195 ? -6.037 -9.618 5.472 1.00 96.00 195 LEU A C 1
ATOM 151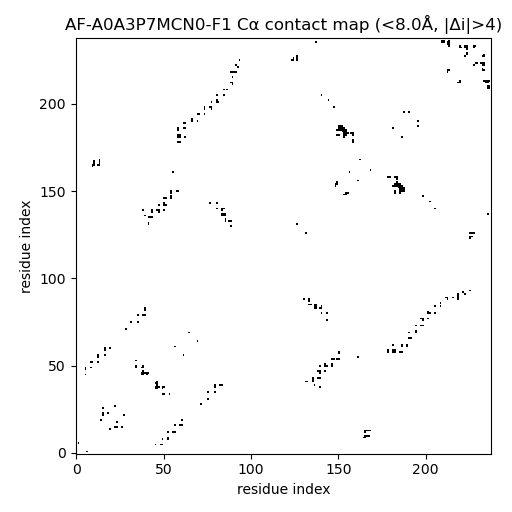3 O O . LEU A 1 195 ? -5.339 -9.146 4.571 1.00 96.00 195 LEU A O 1
ATOM 1517 N N . LEU A 1 196 ? -5.511 -10.181 6.563 1.00 95.19 196 LEU A N 1
ATOM 1518 C CA . LEU A 1 196 ? -4.068 -10.316 6.788 1.00 95.19 196 LEU A CA 1
ATOM 1519 C C . LEU A 1 196 ? -3.404 -11.204 5.728 1.00 95.19 196 LEU A C 1
ATOM 1521 O O . LEU A 1 196 ? -2.380 -10.822 5.162 1.00 95.19 196 LEU A O 1
ATOM 1525 N N . LEU A 1 197 ? -4.009 -12.348 5.397 1.00 95.38 197 LEU A N 1
ATOM 1526 C CA . LEU A 1 197 ? -3.517 -13.222 4.330 1.00 95.38 197 LEU A CA 1
ATOM 1527 C C . LEU A 1 197 ? -3.487 -12.495 2.981 1.00 95.38 197 LEU A C 1
ATOM 1529 O O . LEU A 1 197 ? -2.509 -12.580 2.243 1.00 95.38 197 LEU A O 1
ATOM 1533 N N . SER A 1 198 ? -4.522 -11.708 2.692 1.00 96.50 198 SER A N 1
ATOM 1534 C CA . SER A 1 198 ? -4.590 -10.892 1.483 1.00 96.50 198 SER A CA 1
ATOM 1535 C C . SER A 1 198 ? -3.474 -9.833 1.409 1.00 96.50 198 SER A C 1
ATOM 1537 O O . SER A 1 198 ? -2.951 -9.571 0.321 1.00 96.50 198 SER A O 1
ATOM 1539 N N . LEU A 1 199 ? -3.064 -9.247 2.542 1.00 95.44 199 LEU A N 1
ATOM 1540 C CA . LEU A 1 199 ? -1.877 -8.383 2.604 1.00 95.44 199 LEU A CA 1
ATOM 1541 C C . LEU A 1 199 ? -0.588 -9.183 2.367 1.00 95.44 199 LEU A C 1
ATOM 1543 O O . LEU A 1 199 ? 0.261 -8.744 1.591 1.00 95.44 199 LEU A O 1
ATOM 1547 N N . CYS A 1 200 ? -0.451 -10.369 2.971 1.00 94.94 200 CYS A N 1
ATOM 1548 C CA . CYS A 1 200 ? 0.689 -11.259 2.730 1.00 94.94 200 CYS A CA 1
ATOM 1549 C C . CYS A 1 200 ? 0.825 -11.641 1.249 1.00 94.94 200 CYS A C 1
ATOM 1551 O O . CYS A 1 200 ? 1.939 -11.648 0.723 1.00 94.94 200 CYS A O 1
ATOM 1553 N N . ASP A 1 201 ? -0.286 -11.899 0.557 1.00 95.12 201 ASP A N 1
ATOM 1554 C CA . ASP A 1 201 ? -0.284 -12.186 -0.878 1.00 95.12 201 ASP A CA 1
ATOM 1555 C C . ASP A 1 201 ? 0.259 -11.006 -1.691 1.00 95.12 201 ASP A C 1
ATOM 1557 O O . ASP A 1 201 ? 1.115 -11.202 -2.557 1.00 95.12 201 ASP A O 1
ATOM 1561 N N . ALA A 1 202 ? -0.188 -9.782 -1.386 1.00 93.94 202 ALA A N 1
ATOM 1562 C CA . ALA A 1 202 ? 0.272 -8.569 -2.063 1.00 93.94 202 ALA A CA 1
ATOM 1563 C C . ALA A 1 202 ? 1.773 -8.309 -1.832 1.00 93.94 202 ALA A C 1
ATOM 1565 O O . ALA A 1 202 ? 2.510 -8.020 -2.779 1.00 93.94 202 ALA A O 1
ATOM 1566 N N . LEU A 1 203 ? 2.253 -8.494 -0.597 1.00 94.06 203 LEU A N 1
ATOM 1567 C CA . LEU A 1 203 ? 3.683 -8.435 -0.270 1.00 94.06 203 LEU A CA 1
ATOM 1568 C C . LEU A 1 203 ? 4.473 -9.511 -1.033 1.00 94.06 203 LEU A C 1
ATOM 1570 O O . LEU A 1 203 ? 5.539 -9.238 -1.589 1.00 94.06 203 LEU A O 1
ATOM 1574 N N . GLY A 1 204 ? 3.930 -10.728 -1.119 1.00 91.94 204 GLY A N 1
ATOM 1575 C CA . GLY A 1 204 ? 4.517 -11.828 -1.877 1.00 91.94 204 GLY A CA 1
ATOM 1576 C C . GLY A 1 204 ? 4.597 -11.548 -3.380 1.00 91.94 204 GLY A C 1
ATOM 1577 O O . GLY A 1 204 ? 5.578 -11.920 -4.021 1.00 91.94 204 GLY A O 1
ATOM 1578 N N . GLU A 1 205 ? 3.603 -10.877 -3.965 1.00 91.62 205 GLU A N 1
ATOM 1579 C CA . GLU A 1 205 ? 3.647 -10.431 -5.364 1.00 91.62 205 GLU A CA 1
ATOM 1580 C C . GLU A 1 205 ? 4.775 -9.421 -5.606 1.00 91.62 205 GLU A C 1
ATOM 1582 O O . GLU A 1 205 ? 5.542 -9.584 -6.561 1.00 91.62 205 GLU A O 1
ATOM 1587 N N . SER A 1 206 ? 4.922 -8.432 -4.718 1.00 90.19 206 SER A N 1
ATOM 1588 C CA . SER A 1 206 ? 6.011 -7.447 -4.776 1.00 90.19 206 SER A CA 1
ATOM 1589 C C . SER A 1 206 ? 7.386 -8.125 -4.701 1.00 90.19 206 SER A C 1
ATOM 1591 O O . SER A 1 206 ? 8.253 -7.912 -5.557 1.00 90.19 206 SER A O 1
ATOM 1593 N N . GLN A 1 207 ? 7.554 -9.052 -3.754 1.00 90.56 207 GLN A N 1
ATOM 1594 C CA . GLN A 1 207 ? 8.788 -9.817 -3.573 1.00 90.56 207 GLN A CA 1
ATOM 1595 C C . GLN A 1 207 ? 9.117 -10.713 -4.778 1.00 90.56 207 GLN A C 1
ATOM 1597 O O . GLN A 1 207 ? 10.274 -10.767 -5.209 1.00 90.56 207 GLN A O 1
ATOM 1602 N N . ARG A 1 208 ? 8.119 -11.389 -5.366 1.00 91.06 208 ARG A N 1
ATOM 1603 C CA . ARG A 1 208 ? 8.309 -12.212 -6.573 1.00 91.06 208 ARG A CA 1
ATOM 1604 C C . ARG A 1 208 ? 8.799 -11.383 -7.756 1.00 91.06 208 ARG A C 1
ATOM 1606 O O . ARG A 1 208 ? 9.709 -11.829 -8.454 1.00 91.06 208 ARG A O 1
ATOM 1613 N N . LEU A 1 209 ? 8.243 -10.188 -7.963 1.00 88.00 209 LEU A N 1
ATOM 1614 C CA . LEU A 1 209 ? 8.685 -9.293 -9.033 1.00 88.00 209 LEU A CA 1
ATOM 1615 C C . LEU A 1 209 ? 10.124 -8.826 -8.800 1.00 88.00 209 LEU A C 1
ATOM 1617 O O . LEU A 1 209 ? 10.942 -8.900 -9.719 1.00 88.00 209 LEU A O 1
ATOM 1621 N N . ALA A 1 210 ? 10.456 -8.402 -7.577 1.00 85.88 210 ALA A N 1
ATOM 1622 C CA . ALA A 1 210 ? 11.815 -7.991 -7.227 1.00 85.88 210 ALA A CA 1
ATOM 1623 C C . ALA A 1 210 ? 12.832 -9.117 -7.485 1.00 85.88 210 ALA A C 1
ATOM 1625 O O . ALA A 1 210 ? 13.893 -8.880 -8.071 1.00 85.88 210 ALA A O 1
ATOM 1626 N N . LYS A 1 211 ? 12.474 -10.360 -7.133 1.00 85.88 211 LYS A N 1
ATOM 1627 C CA . LYS A 1 211 ? 13.265 -11.558 -7.441 1.00 85.88 211 LYS A CA 1
ATOM 1628 C C . LYS A 1 211 ? 13.434 -11.768 -8.946 1.00 85.88 211 LYS A C 1
ATOM 1630 O O . LYS A 1 211 ? 14.563 -11.856 -9.420 1.00 85.88 211 LYS A O 1
ATOM 1635 N N . GLN A 1 212 ? 12.336 -11.786 -9.699 1.00 86.81 212 GLN A N 1
ATOM 1636 C CA . GLN A 1 212 ? 12.359 -11.983 -11.150 1.00 86.81 212 GLN A CA 1
ATOM 1637 C C . GLN A 1 212 ? 13.216 -10.928 -11.865 1.00 86.81 212 GLN A C 1
ATOM 1639 O O . GLN A 1 212 ? 13.971 -11.250 -12.783 1.00 86.81 212 GLN A O 1
ATOM 1644 N N . PHE A 1 213 ? 13.129 -9.671 -11.428 1.00 84.19 213 PHE A N 1
ATOM 1645 C CA . PHE A 1 213 ? 13.948 -8.586 -11.951 1.00 84.19 213 PHE A CA 1
ATOM 1646 C C . PHE A 1 213 ? 15.438 -8.808 -11.671 1.00 84.19 213 PHE A C 1
ATOM 1648 O O . PHE A 1 213 ? 16.271 -8.659 -12.565 1.00 84.19 213 PHE A O 1
ATOM 1655 N N . ASN A 1 214 ? 15.778 -9.193 -10.440 1.00 83.62 214 ASN A N 1
ATOM 1656 C CA . ASN A 1 214 ? 17.159 -9.420 -10.028 1.00 83.62 214 ASN A CA 1
ATOM 1657 C C . ASN A 1 214 ? 17.814 -10.621 -10.726 1.00 83.62 214 ASN A C 1
ATOM 1659 O O . ASN A 1 214 ? 19.001 -10.538 -11.067 1.00 83.62 214 ASN A O 1
ATOM 1663 N N . ASP A 1 215 ? 17.042 -11.685 -10.965 1.00 85.56 215 ASP A N 1
ATOM 1664 C CA . ASP A 1 215 ? 17.468 -12.894 -11.679 1.00 85.56 215 ASP A CA 1
ATOM 1665 C C . ASP A 1 215 ? 17.704 -12.613 -13.181 1.00 85.56 215 ASP A C 1
ATOM 1667 O O . ASP A 1 215 ? 18.534 -13.261 -13.827 1.00 85.56 215 ASP A O 1
ATOM 1671 N N . ASN A 1 216 ? 17.048 -11.592 -13.748 1.00 85.06 216 ASN A N 1
ATOM 1672 C CA . ASN A 1 216 ? 17.219 -11.191 -15.144 1.00 85.06 216 ASN A CA 1
ATOM 1673 C C . ASN A 1 216 ? 18.448 -10.282 -15.353 1.00 85.06 216 ASN A C 1
ATOM 1675 O O . ASN A 1 216 ? 18.364 -9.065 -15.544 1.00 85.06 216 ASN A O 1
ATOM 1679 N N . ASN A 1 217 ? 19.633 -10.897 -15.366 1.00 81.38 217 ASN A N 1
ATOM 1680 C CA . ASN A 1 217 ? 20.905 -10.203 -15.601 1.00 81.38 217 ASN A CA 1
ATOM 1681 C C . ASN A 1 217 ? 20.968 -9.441 -16.938 1.00 81.38 217 ASN A C 1
ATOM 1683 O O . ASN A 1 217 ? 21.653 -8.415 -17.018 1.00 81.38 217 ASN A O 1
ATOM 1687 N N . GLY A 1 218 ? 20.276 -9.930 -17.973 1.00 81.06 218 GLY A N 1
ATOM 1688 C CA . GLY A 1 218 ? 20.198 -9.279 -19.282 1.00 81.06 218 GLY A CA 1
ATOM 1689 C C . GLY A 1 218 ? 19.484 -7.936 -19.182 1.00 81.06 218 GLY A C 1
ATOM 1690 O O . GLY A 1 218 ? 20.076 -6.901 -19.489 1.00 81.06 218 GLY A O 1
ATOM 1691 N N . GLN A 1 219 ? 18.272 -7.950 -18.627 1.00 81.81 219 GLN A N 1
ATOM 1692 C CA . GLN A 1 219 ? 17.450 -6.759 -18.427 1.00 81.81 219 GLN A CA 1
ATOM 1693 C C . GLN A 1 219 ? 18.131 -5.726 -17.527 1.00 81.81 219 GLN A C 1
ATOM 1695 O O . GLN A 1 219 ? 18.184 -4.542 -17.847 1.00 81.81 219 GLN A O 1
ATOM 1700 N N . ARG A 1 220 ? 18.763 -6.169 -16.437 1.00 81.12 220 ARG A N 1
ATOM 1701 C CA . ARG A 1 220 ? 19.533 -5.281 -15.550 1.00 81.12 220 ARG A CA 1
ATOM 1702 C C . ARG A 1 220 ? 20.714 -4.625 -16.253 1.00 81.12 220 ARG A C 1
ATOM 1704 O O . ARG A 1 220 ? 21.033 -3.474 -15.972 1.00 81.12 220 ARG A O 1
ATOM 1711 N N . THR A 1 221 ? 21.381 -5.352 -17.148 1.00 79.62 221 THR A N 1
ATOM 1712 C CA . THR A 1 221 ? 22.504 -4.817 -17.928 1.00 79.62 221 THR A CA 1
ATOM 1713 C C . THR A 1 221 ? 22.013 -3.824 -18.979 1.00 79.62 221 THR A C 1
ATOM 1715 O O . THR A 1 221 ? 22.660 -2.802 -19.191 1.00 79.62 221 THR A O 1
ATOM 1718 N N . LEU A 1 222 ? 20.864 -4.096 -19.598 1.00 78.19 222 LEU A N 1
ATOM 1719 C CA . LEU A 1 222 ? 20.207 -3.215 -20.558 1.00 78.19 222 LEU A CA 1
ATOM 1720 C C . LEU A 1 222 ? 19.789 -1.887 -19.897 1.00 78.19 222 LEU A C 1
ATOM 1722 O O . LEU A 1 222 ? 20.183 -0.821 -20.361 1.00 78.19 222 LEU A O 1
ATOM 1726 N N . LEU A 1 223 ? 19.109 -1.955 -18.750 1.00 76.25 223 LEU A N 1
ATOM 1727 C CA . LEU A 1 223 ? 18.712 -0.787 -17.955 1.00 76.25 223 LEU A CA 1
ATOM 1728 C C . LEU A 1 223 ? 19.917 -0.009 -17.411 1.00 76.25 223 LEU A C 1
ATOM 1730 O O . LEU A 1 223 ? 19.903 1.219 -17.379 1.00 76.25 223 LEU A O 1
ATOM 1734 N N . TRP A 1 224 ? 20.982 -0.706 -17.007 1.00 75.38 224 TRP A N 1
A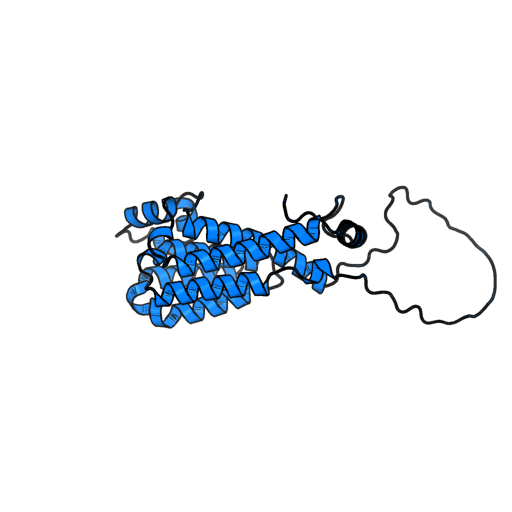TOM 1735 C CA . TRP A 1 224 ? 22.224 -0.062 -16.580 1.00 75.38 224 TRP A CA 1
ATOM 1736 C C . TRP A 1 224 ? 22.892 0.713 -17.723 1.00 75.38 224 TRP A C 1
ATOM 1738 O O . TRP A 1 224 ? 23.286 1.861 -17.534 1.00 75.38 224 TRP A O 1
ATOM 1748 N N . LYS A 1 225 ? 22.963 0.126 -18.928 1.00 73.56 225 LYS A N 1
ATOM 1749 C CA . LYS A 1 225 ? 23.467 0.810 -20.133 1.00 73.56 225 LYS A CA 1
ATOM 1750 C C . LYS A 1 225 ? 22.609 2.018 -20.520 1.00 73.56 225 LYS A C 1
ATOM 1752 O O . LYS A 1 225 ? 23.150 2.986 -21.040 1.00 73.56 225 LYS A O 1
ATOM 1757 N N . ALA A 1 226 ? 21.311 1.971 -20.224 1.00 70.44 226 ALA A N 1
ATOM 1758 C CA . ALA A 1 226 ? 20.375 3.081 -20.392 1.00 70.44 226 ALA A CA 1
ATOM 1759 C C . ALA A 1 226 ? 20.451 4.143 -19.276 1.00 70.44 226 ALA A C 1
ATOM 1761 O O . ALA A 1 226 ? 19.723 5.129 -19.312 1.00 70.44 226 ALA A O 1
ATOM 1762 N N . GLY A 1 227 ? 21.320 3.960 -18.275 1.00 65.75 227 GLY A N 1
ATOM 1763 C CA . GLY A 1 227 ? 21.565 4.947 -17.223 1.00 65.75 227 GLY A CA 1
ATOM 1764 C C . GLY A 1 227 ? 20.708 4.805 -15.960 1.00 65.75 227 GLY A C 1
ATOM 1765 O O . GLY A 1 227 ? 20.669 5.745 -15.164 1.00 65.75 227 GLY A O 1
ATOM 1766 N N . LEU A 1 228 ? 20.048 3.660 -15.717 1.00 63.50 228 LEU A N 1
ATOM 1767 C CA . LEU A 1 228 ? 19.264 3.448 -14.490 1.00 63.50 228 LEU A CA 1
ATOM 1768 C C . LEU A 1 228 ? 20.182 3.497 -13.247 1.00 63.50 228 LEU A C 1
ATOM 1770 O O . LEU A 1 228 ? 20.926 2.556 -12.980 1.00 63.50 228 LEU A O 1
ATOM 1774 N N . ARG A 1 229 ? 20.112 4.600 -12.484 1.00 53.94 229 ARG A N 1
ATOM 1775 C CA . ARG A 1 229 ? 20.837 4.851 -11.215 1.00 53.94 229 ARG A CA 1
ATOM 1776 C C . ARG A 1 229 ? 22.374 4.718 -11.274 1.00 53.94 229 ARG A C 1
ATOM 1778 O O . ARG A 1 229 ? 23.000 4.179 -10.361 1.00 53.94 229 ARG A O 1
ATOM 1785 N N . GLY A 1 230 ? 23.011 5.313 -12.282 1.00 54.84 230 GLY A N 1
ATOM 1786 C CA . GLY A 1 230 ? 24.459 5.569 -12.245 1.00 54.84 230 GLY A CA 1
ATOM 1787 C C . GLY A 1 230 ? 25.336 4.307 -12.176 1.00 54.84 230 GLY A C 1
ATOM 1788 O O . GLY A 1 230 ? 24.990 3.268 -12.728 1.00 54.84 230 GLY A O 1
ATOM 1789 N N . SER A 1 231 ? 26.515 4.405 -11.553 1.00 50.97 231 SER A N 1
ATOM 1790 C CA . SER A 1 231 ? 27.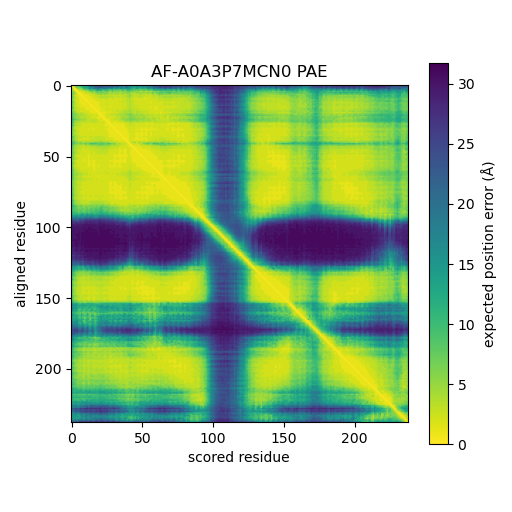677 3.508 -11.732 1.00 50.97 231 SER A CA 1
ATOM 1791 C C . SER A 1 231 ? 27.510 2.016 -11.364 1.00 50.97 231 SER A C 1
ATOM 1793 O O . SER A 1 231 ? 28.504 1.295 -11.362 1.00 50.97 231 SER A O 1
ATOM 1795 N N . SER A 1 232 ? 26.307 1.513 -11.055 1.00 57.81 232 SER A N 1
ATOM 1796 C CA . SER A 1 232 ? 26.090 0.107 -10.672 1.00 57.81 232 SER A CA 1
ATOM 1797 C C . SER A 1 232 ? 24.780 -0.484 -11.200 1.00 57.81 232 SER A C 1
ATOM 1799 O O . SER A 1 232 ? 23.825 0.237 -11.476 1.00 57.81 232 SER A O 1
ATOM 1801 N N . LYS A 1 233 ? 24.731 -1.818 -11.335 1.00 62.91 233 LYS A N 1
ATOM 1802 C CA . LYS A 1 233 ? 23.546 -2.522 -11.843 1.00 62.91 233 LYS A CA 1
ATOM 1803 C C . LYS A 1 233 ? 22.352 -2.364 -10.887 1.00 62.91 233 LYS A C 1
ATOM 1805 O O . LYS A 1 233 ? 22.522 -2.600 -9.688 1.00 62.91 233 LYS A O 1
ATOM 1810 N N . PRO A 1 234 ? 21.142 -2.097 -11.407 1.00 64.50 234 PRO A N 1
ATOM 1811 C CA . PRO A 1 234 ? 19.925 -1.990 -10.605 1.00 64.50 234 PRO A CA 1
ATOM 1812 C C . PRO A 1 234 ? 19.687 -3.241 -9.756 1.00 64.50 234 PRO A C 1
ATOM 1814 O O . PRO A 1 234 ? 19.958 -4.357 -10.212 1.00 64.50 234 PRO A O 1
ATOM 1817 N N . ASN A 1 235 ? 19.199 -3.072 -8.530 1.00 69.19 235 ASN A N 1
ATOM 1818 C CA . ASN A 1 235 ? 18.881 -4.168 -7.617 1.00 69.19 235 ASN A CA 1
ATOM 1819 C C . ASN A 1 235 ? 17.662 -3.775 -6.771 1.00 69.19 235 ASN A C 1
ATOM 1821 O O . ASN A 1 235 ? 17.702 -2.735 -6.118 1.00 69.19 235 ASN A O 1
ATOM 1825 N N . LEU A 1 236 ? 16.607 -4.592 -6.809 1.00 67.94 236 LEU A N 1
ATOM 1826 C CA . LEU A 1 236 ? 15.346 -4.347 -6.095 1.00 67.94 236 LEU A CA 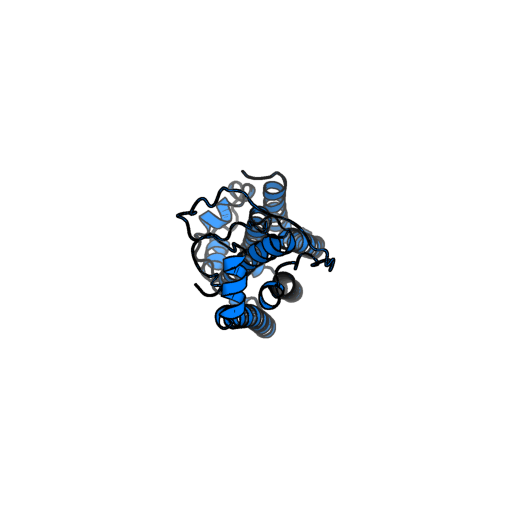1
ATOM 1827 C C . LEU A 1 236 ? 15.221 -5.108 -4.761 1.00 67.94 236 LEU A C 1
ATOM 1829 O O . LEU A 1 236 ? 14.183 -5.024 -4.122 1.00 67.94 236 LEU A O 1
ATOM 1833 N N . ILE A 1 237 ? 16.243 -5.864 -4.347 1.00 62.81 237 ILE A N 1
ATOM 1834 C CA . ILE A 1 237 ? 16.238 -6.706 -3.128 1.00 62.81 237 ILE A CA 1
ATOM 1835 C C . ILE A 1 237 ? 17.304 -6.241 -2.118 1.00 62.81 237 ILE A C 1
ATOM 1837 O O . ILE A 1 237 ? 17.554 -6.916 -1.127 1.00 62.81 237 ILE A O 1
ATOM 1841 N N . ARG A 1 238 ? 18.012 -5.141 -2.391 1.00 47.09 238 ARG A N 1
ATOM 1842 C CA . ARG A 1 238 ? 19.153 -4.748 -1.560 1.00 47.09 238 ARG A CA 1
ATOM 1843 C C . ARG A 1 238 ? 18.729 -4.140 -0.231 1.00 47.09 238 ARG A C 1
ATOM 1845 O O . ARG A 1 238 ? 17.829 -3.278 -0.268 1.00 47.09 238 ARG A O 1
#

InterPro domains:
  IPR046455 Sec7/BIG1-like, C-terminal domain [PF20252] (139-238)

Secondary structure (DSSP, 8-state):
---HHHHHHHHHHHHHHHTHHHHHHHHHHHHHHHHHHHHTSS-HHHHHHHHHHHHHHHHHHGGG--HHHHHHHHHHHHHHHHHT--THHHH-------------------------SS---S---PPPHHHHHHHHHHHHHHHHHHHHHHHHH--SS-HHHHHHT-SGGGS--S-HHHHHHHHHH-SGGGS-HHHHHHHHHHHHHHHHHHHHHHH-HHHHHHHHHTTTTTTS---S--